Protein AF-A0A9P6WHX8-F1 (afdb_monomer_lite)

Foldseek 3Di:
DDDFDPCPPPPPWDFDDPPDPPDPQQGKIKDKAALLCVVVVVVLCVVLVFWDWADDPPHRIIITMGRDPVSVVSVVVQQDFQLVLLVVLLVLLLVLLVLLVVLLDLLSPLLSVLLVVLCVLLSVLSCCLQVNPVCVQQVHGGLVQAAACCVQAVVSLVLLVLSLCLSLLHQLFSNVSSSVSSLVSNCVRPVVVSVVSVVSSVVSNVVSVVSSCRRNDDDDRPNHDRDHYDDPVSSVSSVVSSVCRNVCSNVVCVVSVVSSVVSVVVSVVVVD

InterPro domains:
  IPR001750 NADH:quinone oxidoreductase/Mrp antiporter, transmembrane domain [PF00361] (80-200)
  IPR003918 NADH:ubiquinone oxidoreductase [PR01437] (108-127)
  IPR003918 NADH:ubiquinone oxidoreductase [PR01437] (161-187)
  IPR003918 NADH:ubiquinone oxidoreductase [PTHR43507] (80-268)
  IPR027434 Homing endonuclease [G3DSA:3.10.28.10] (1-91)
  IPR027434 Homing endonuclease [SSF55608] (3-82)

Secondary structure (DSSP, 8-state):
----STHHHHSSEEEE--S-TTS----EEEEEEEGGGHHHHHHHHHHH---EEEEPTTSSEEEEEE--HHHHHHHHHHS-BHHHHHHHHHHHHHHHHHHHHHT-SHHHHHHHHHHHHHHHHHHHHHIIIIIIIHHHHH---BGGG---GGGT-HHHHHHHHHHHHHHTT-TTSHHHHHHHHHHHHHHHH-HHHHHHHHHHHHHHHHHHHHHHHHHHSSS--TTPPP-----HHHHHHHHHHHHHHHHHHH-THHHHHHHHHHHHHHHHHHH-

Organism: NCBI:txid460514

Structure (mmCIF, N/CA/C/O backbone):
data_AF-A0A9P6WHX8-F1
#
_entry.id   AF-A0A9P6WHX8-F1
#
loop_
_atom_site.group_PDB
_atom_site.id
_atom_site.type_symbol
_atom_site.label_atom_id
_atom_site.label_alt_id
_atom_site.label_comp_id
_atom_site.label_asym_id
_atom_site.label_entity_id
_atom_site.label_seq_id
_atom_site.pdbx_PDB_ins_code
_atom_site.Cartn_x
_atom_site.Cartn_y
_atom_site.Cartn_z
_atom_site.occupancy
_atom_site.B_iso_or_equiv
_atom_site.auth_seq_id
_atom_site.auth_comp_id
_atom_site.auth_asym_id
_atom_site.auth_atom_id
_atom_site.pdbx_PDB_model_num
ATOM 1 N N . MET A 1 1 ? 29.414 3.474 -13.066 1.00 26.17 1 MET A N 1
ATOM 2 C CA . MET A 1 1 ? 29.445 4.027 -11.697 1.00 26.17 1 MET A CA 1
ATOM 3 C C . MET A 1 1 ? 28.037 4.420 -11.307 1.00 26.17 1 MET A C 1
ATOM 5 O O . MET A 1 1 ? 27.401 5.174 -12.030 1.00 26.17 1 MET A O 1
ATOM 9 N N . HIS A 1 2 ? 27.556 3.807 -10.232 1.00 30.52 2 HIS A N 1
ATOM 10 C CA . HIS A 1 2 ? 26.235 3.976 -9.648 1.00 30.52 2 HIS A CA 1
ATOM 11 C C . HIS A 1 2 ? 26.084 5.316 -8.920 1.00 30.52 2 HIS A C 1
ATOM 13 O O . HIS A 1 2 ? 26.891 5.625 -8.050 1.00 30.52 2 HIS A O 1
ATOM 19 N N . SER A 1 3 ? 24.994 6.025 -9.207 1.00 26.19 3 SER A N 1
ATOM 20 C CA . SER A 1 3 ? 24.239 6.837 -8.242 1.00 26.19 3 SER A CA 1
ATOM 21 C C . SER A 1 3 ? 22.897 7.189 -8.887 1.00 26.19 3 SER A C 1
ATOM 23 O O . SER A 1 3 ? 22.727 8.146 -9.640 1.00 26.19 3 SER A O 1
ATOM 25 N N . TYR A 1 4 ? 21.955 6.280 -8.671 1.00 33.72 4 TYR A N 1
ATOM 26 C CA . TYR A 1 4 ? 20.568 6.389 -9.085 1.00 33.72 4 TYR A CA 1
ATOM 27 C C . TYR A 1 4 ? 19.848 7.458 -8.280 1.00 33.72 4 TYR A C 1
ATOM 29 O O . TYR A 1 4 ? 19.986 7.450 -7.069 1.00 33.72 4 TYR A O 1
ATOM 37 N N . LEU A 1 5 ? 19.108 8.322 -8.983 1.00 34.53 5 LEU A N 1
ATOM 38 C CA . LEU A 1 5 ? 17.776 8.903 -8.718 1.00 34.53 5 LEU A CA 1
ATOM 39 C C . LEU A 1 5 ? 17.174 8.970 -7.290 1.00 34.53 5 LEU A C 1
ATOM 41 O O . LEU A 1 5 ? 15.970 9.163 -7.148 1.00 34.53 5 LEU A O 1
ATOM 45 N N . THR A 1 6 ? 17.966 8.900 -6.225 1.00 28.56 6 THR A N 1
ATOM 46 C CA . THR A 1 6 ? 17.567 9.210 -4.845 1.00 28.56 6 THR A CA 1
ATOM 47 C C . THR A 1 6 ? 17.327 10.710 -4.649 1.00 28.56 6 THR A C 1
ATOM 49 O O . THR A 1 6 ? 16.671 11.124 -3.703 1.00 28.56 6 THR A O 1
ATOM 52 N N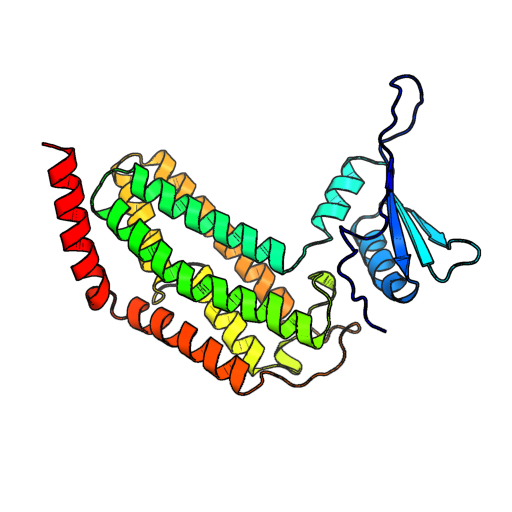 . GLY A 1 7 ? 17.776 11.531 -5.599 1.00 36.25 7 GLY A N 1
ATOM 53 C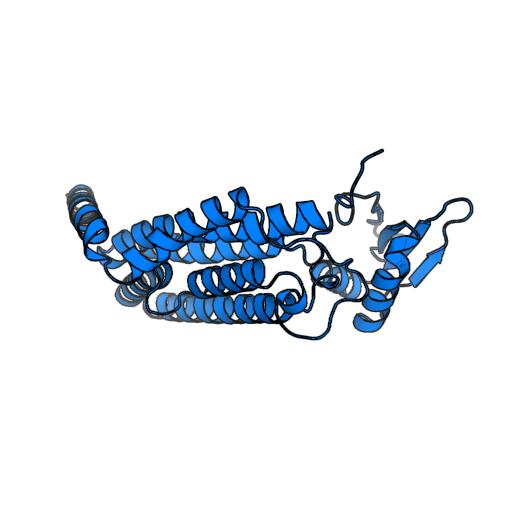 CA . GLY A 1 7 ? 17.857 12.978 -5.472 1.00 36.25 7 GLY A CA 1
ATOM 54 C C . GLY A 1 7 ? 16.709 13.814 -6.036 1.00 36.25 7 GLY A C 1
ATOM 55 O O . GLY A 1 7 ? 16.951 14.970 -6.342 1.00 36.25 7 GLY A O 1
ATOM 56 N N . LEU A 1 8 ? 15.482 13.318 -6.213 1.00 41.38 8 LEU A N 1
ATOM 57 C CA . LEU A 1 8 ? 14.381 14.250 -6.542 1.00 41.38 8 LEU A CA 1
ATOM 58 C C . LEU A 1 8 ? 13.842 14.987 -5.301 1.00 41.38 8 LEU A C 1
ATOM 60 O O . LEU A 1 8 ? 13.176 16.008 -5.439 1.00 41.38 8 LEU A O 1
ATOM 64 N N . ILE A 1 9 ? 14.225 14.518 -4.104 1.00 41.25 9 ILE A N 1
ATOM 65 C CA . ILE A 1 9 ? 14.104 15.248 -2.830 1.00 41.25 9 ILE A CA 1
ATOM 66 C C . ILE A 1 9 ? 15.467 15.353 -2.096 1.00 41.25 9 ILE A C 1
ATOM 68 O O . ILE A 1 9 ? 15.637 16.245 -1.273 1.00 41.25 9 ILE A O 1
ATOM 72 N N . GLU A 1 10 ? 16.482 14.541 -2.436 1.00 38.44 10 GLU A N 1
ATOM 73 C CA . GLU A 1 10 ? 17.863 14.684 -1.907 1.00 38.44 10 GLU A CA 1
ATOM 74 C C . GLU A 1 10 ? 18.863 15.379 -2.857 1.00 38.44 10 GLU A C 1
ATOM 76 O O . GLU A 1 10 ? 20.028 15.543 -2.508 1.00 38.44 10 GLU A O 1
ATOM 81 N N . GLY A 1 11 ? 18.477 15.741 -4.081 1.00 36.03 11 GLY A N 1
ATOM 82 C CA . GLY A 1 11 ? 19.412 16.262 -5.079 1.00 36.03 11 GLY A CA 1
ATOM 83 C C . GLY A 1 11 ? 19.409 17.771 -5.062 1.00 36.03 11 GLY A C 1
ATOM 84 O O . GLY A 1 11 ? 18.414 18.340 -5.489 1.00 36.03 11 GLY A O 1
ATOM 85 N N . ASP A 1 12 ? 20.496 18.376 -4.564 1.00 42.53 12 ASP A N 1
ATOM 86 C CA . ASP A 1 12 ? 20.928 19.775 -4.740 1.00 42.53 12 ASP A CA 1
ATOM 87 C C . ASP A 1 12 ? 19.796 20.759 -5.097 1.00 42.53 12 ASP A C 1
ATOM 89 O O . ASP A 1 12 ? 19.842 21.489 -6.095 1.00 42.53 12 ASP A O 1
ATOM 93 N N . GLY A 1 13 ? 18.730 20.711 -4.301 1.00 42.53 13 GLY A N 1
ATOM 94 C CA . GLY A 1 13 ? 17.545 21.529 -4.438 1.00 42.53 13 GLY A CA 1
ATOM 95 C C . GLY A 1 13 ? 17.692 22.642 -3.430 1.00 42.53 13 GLY A C 1
ATOM 96 O O . GLY A 1 13 ? 17.529 22.425 -2.230 1.00 42.53 13 GLY A O 1
ATOM 97 N N . ASN A 1 14 ? 18.055 23.832 -3.893 1.00 43.88 14 ASN A N 1
ATOM 98 C CA . ASN A 1 14 ? 18.199 24.962 -2.994 1.00 43.88 14 ASN A CA 1
ATOM 99 C C . ASN A 1 14 ? 16.812 25.554 -2.741 1.00 43.88 14 ASN A C 1
ATOM 101 O O . ASN A 1 14 ? 16.167 26.102 -3.639 1.00 43.88 14 ASN A O 1
ATOM 105 N N . ILE A 1 15 ? 16.349 25.451 -1.495 1.00 45.62 15 ILE A N 1
ATOM 106 C CA . ILE A 1 15 ? 15.186 26.203 -1.028 1.00 45.62 15 ILE A CA 1
ATOM 107 C C . ILE A 1 15 ? 15.693 27.587 -0.627 1.00 45.62 15 ILE A C 1
ATOM 109 O O . ILE A 1 15 ? 16.313 27.762 0.424 1.00 45.62 15 ILE A O 1
ATOM 113 N N . TYR A 1 16 ? 15.433 28.588 -1.463 1.00 45.38 16 TYR A N 1
ATOM 114 C CA . TYR A 1 16 ? 15.757 29.968 -1.133 1.00 45.38 16 TYR A CA 1
ATOM 115 C C . TYR A 1 16 ? 14.649 30.551 -0.253 1.00 45.38 16 TYR A C 1
ATOM 117 O O . TYR A 1 16 ? 13.612 31.011 -0.740 1.00 45.38 16 TYR A O 1
ATOM 125 N N . ILE A 1 17 ? 14.890 30.541 1.061 1.00 48.19 17 ILE A N 1
ATOM 126 C CA . ILE A 1 17 ? 14.086 31.269 2.047 1.00 48.19 17 ILE A CA 1
ATOM 127 C C . ILE A 1 17 ? 14.714 32.665 2.204 1.00 48.19 17 ILE A C 1
ATOM 129 O O . ILE A 1 17 ? 15.870 32.763 2.624 1.00 48.19 17 ILE A O 1
ATOM 133 N N . PRO A 1 18 ? 14.021 33.762 1.853 1.00 45.56 18 PRO A N 1
ATOM 134 C CA . PRO A 1 18 ? 14.571 35.103 2.023 1.00 45.56 18 PRO A CA 1
ATOM 135 C C . PRO A 1 18 ? 14.788 35.397 3.517 1.00 45.56 18 PRO A C 1
ATOM 137 O O . PRO A 1 18 ? 13.838 35.481 4.289 1.00 45.56 18 PRO A O 1
ATOM 140 N N . LEU A 1 19 ? 16.049 35.579 3.920 1.00 41.75 19 LEU A N 1
ATOM 141 C CA . LEU A 1 19 ? 16.455 35.831 5.313 1.00 41.75 19 LEU A CA 1
ATOM 142 C C . LEU A 1 19 ? 15.990 37.193 5.871 1.00 41.75 19 LEU A C 1
ATOM 144 O O . LEU A 1 19 ? 16.002 37.380 7.082 1.00 41.75 19 LEU A O 1
ATOM 148 N N . ASN A 1 20 ? 15.557 38.133 5.020 1.00 36.38 20 ASN A N 1
ATOM 149 C CA . ASN A 1 20 ? 15.125 39.474 5.428 1.00 36.38 20 ASN A CA 1
ATOM 150 C C . ASN A 1 20 ? 13.725 39.803 4.896 1.00 36.38 20 ASN A C 1
ATOM 152 O O . ASN A 1 20 ? 13.512 39.782 3.684 1.00 36.38 20 ASN A O 1
ATOM 156 N N . LYS A 1 21 ? 12.815 40.225 5.792 1.00 44.12 21 LYS A N 1
ATOM 157 C CA . LYS A 1 21 ? 11.462 40.731 5.463 1.00 44.12 21 LYS A CA 1
ATOM 158 C C . LYS A 1 21 ? 11.464 41.935 4.502 1.00 44.12 21 LYS A C 1
ATOM 160 O O . LYS A 1 21 ? 10.433 42.239 3.915 1.00 44.12 21 LYS A O 1
ATOM 165 N N . GLU A 1 22 ? 12.607 42.598 4.324 1.00 38.97 22 GLU A N 1
ATOM 166 C CA . GLU A 1 22 ? 12.743 43.818 3.515 1.00 38.97 22 GLU A CA 1
ATOM 167 C C . GLU A 1 22 ? 13.240 43.586 2.077 1.00 38.97 22 GLU A C 1
ATOM 169 O O . GLU A 1 22 ? 13.099 44.468 1.229 1.00 38.97 22 GLU A O 1
ATOM 174 N N . LYS A 1 23 ? 13.763 42.396 1.737 1.00 39.72 23 LYS A N 1
ATOM 175 C CA . LYS A 1 23 ? 14.021 42.037 0.332 1.00 39.72 23 LYS A CA 1
ATOM 176 C C . LYS A 1 23 ? 12.787 41.332 -0.222 1.00 39.72 23 LYS A C 1
ATOM 178 O O . LYS A 1 23 ? 12.457 40.237 0.216 1.00 39.72 23 LYS A O 1
ATOM 183 N N . LYS A 1 24 ? 12.135 41.946 -1.219 1.00 41.16 24 LYS A N 1
ATOM 184 C CA . LYS A 1 24 ? 11.051 41.361 -2.033 1.00 41.16 24 LYS A CA 1
ATOM 185 C C . LYS A 1 24 ? 11.552 40.151 -2.847 1.00 41.16 24 LYS A C 1
ATOM 187 O O . LYS A 1 24 ? 11.647 40.215 -4.066 1.00 41.16 24 LYS A O 1
ATOM 192 N N . GLY A 1 25 ? 11.922 39.061 -2.187 1.00 52.41 25 GLY A N 1
ATOM 193 C CA . GLY A 1 25 ? 12.131 37.757 -2.806 1.00 52.41 25 GLY A CA 1
ATOM 194 C C . GLY A 1 25 ? 10.937 36.886 -2.461 1.00 52.41 25 GLY A C 1
ATOM 195 O O . GLY A 1 25 ? 10.665 36.676 -1.284 1.00 52.41 25 GLY A O 1
ATOM 196 N N . CYS A 1 26 ? 10.192 36.409 -3.455 1.00 54.31 26 CYS A N 1
ATOM 197 C CA . CYS A 1 26 ? 9.208 35.366 -3.181 1.00 54.31 26 CYS A CA 1
ATOM 198 C C . CYS A 1 26 ? 9.970 34.078 -2.813 1.00 54.31 26 CYS A C 1
ATOM 200 O O . CYS A 1 26 ? 11.030 33.839 -3.402 1.00 54.31 26 CYS A O 1
ATOM 202 N N . PRO A 1 27 ? 9.485 33.265 -1.853 1.00 60.28 27 PRO A N 1
ATOM 203 C CA . PRO A 1 27 ? 10.094 31.970 -1.572 1.00 60.28 27 PRO A CA 1
ATOM 204 C C . PRO A 1 27 ? 10.160 31.183 -2.879 1.00 60.28 27 PRO A C 1
ATOM 206 O O . PRO A 1 27 ? 9.155 31.062 -3.584 1.00 60.28 27 PRO A O 1
ATOM 209 N N . SER A 1 28 ? 11.357 30.719 -3.230 1.00 61.78 28 SER A N 1
ATOM 210 C CA . SER A 1 28 ? 11.570 30.013 -4.486 1.00 61.78 28 SER A CA 1
ATOM 211 C C . SER A 1 28 ? 12.287 28.696 -4.263 1.00 61.78 28 SER A C 1
ATOM 213 O O . SER A 1 28 ? 13.207 28.599 -3.450 1.00 61.78 28 SER A O 1
ATOM 215 N N . ILE A 1 29 ? 11.820 27.679 -4.977 1.00 64.38 29 ILE A N 1
ATOM 216 C CA . ILE A 1 29 ? 12.467 26.376 -5.044 1.00 64.38 29 ILE A CA 1
ATOM 217 C C . ILE A 1 29 ? 13.128 26.302 -6.407 1.00 64.38 29 ILE A C 1
ATOM 219 O O . ILE A 1 29 ? 12.454 26.487 -7.428 1.00 64.38 29 ILE A O 1
ATOM 223 N N . SER A 1 30 ? 14.433 26.041 -6.416 1.00 67.06 30 SER A N 1
ATOM 224 C CA . SER A 1 30 ? 15.121 25.622 -7.624 1.00 67.06 30 SER A CA 1
ATOM 225 C C . SER A 1 30 ? 15.503 24.151 -7.524 1.00 67.06 30 SER A C 1
ATOM 227 O O . SER A 1 30 ? 16.112 23.709 -6.552 1.00 67.06 30 SER A O 1
ATOM 229 N N . ILE A 1 31 ? 15.076 23.373 -8.517 1.00 68.69 31 ILE A N 1
ATOM 230 C CA . ILE A 1 31 ? 15.378 21.945 -8.620 1.00 68.69 31 ILE A CA 1
ATOM 231 C C . ILE A 1 31 ? 16.348 21.785 -9.779 1.00 68.69 31 ILE A C 1
ATOM 233 O O . ILE A 1 31 ? 15.993 22.061 -10.927 1.00 68.69 31 ILE A O 1
ATOM 237 N N . SER A 1 32 ? 17.575 21.364 -9.484 1.00 66.62 32 SER A N 1
ATOM 238 C CA . SER A 1 32 ? 18.554 21.037 -10.514 1.00 66.62 32 SER A CA 1
ATOM 239 C C . SER A 1 32 ? 18.398 19.571 -10.929 1.00 66.62 32 SER A C 1
ATOM 241 O O . SER A 1 32 ? 18.305 18.678 -10.092 1.00 66.62 32 SER A O 1
ATOM 243 N N . PHE A 1 33 ? 18.312 19.304 -12.232 1.00 67.50 33 PHE A N 1
ATOM 244 C CA . PHE A 1 33 ? 18.092 17.956 -12.759 1.00 67.50 33 PHE A CA 1
ATOM 245 C C . PHE A 1 33 ? 18.909 17.708 -14.036 1.00 67.50 33 PHE A C 1
ATOM 247 O O . PHE A 1 33 ? 19.200 18.635 -14.798 1.00 67.50 33 PHE A O 1
ATOM 254 N N . PRO A 1 34 ? 19.333 16.463 -14.304 1.00 70.56 34 PRO A N 1
ATOM 255 C CA . PRO A 1 34 ? 20.129 16.144 -15.481 1.00 70.56 34 PRO A CA 1
ATOM 256 C C . PRO A 1 34 ? 19.292 16.205 -16.766 1.00 70.56 34 PRO A C 1
ATOM 258 O O . PRO A 1 34 ? 18.083 15.998 -16.771 1.00 70.56 34 PRO A O 1
ATOM 261 N N . THR A 1 35 ? 19.960 16.427 -17.899 1.00 72.25 35 THR A N 1
ATOM 262 C CA . THR A 1 35 ? 19.334 16.526 -19.239 1.00 72.25 35 THR A CA 1
ATOM 263 C C . THR A 1 35 ? 18.376 15.383 -19.606 1.00 72.25 35 THR A C 1
ATOM 265 O O . THR A 1 35 ? 17.405 15.627 -20.318 1.00 72.25 35 THR A O 1
ATOM 268 N N . LYS A 1 36 ? 18.608 14.166 -19.100 1.00 67.88 36 LYS A N 1
ATOM 269 C CA . LYS A 1 36 ? 17.734 12.995 -19.299 1.00 67.88 36 LYS A CA 1
ATOM 270 C C . LYS A 1 36 ? 16.314 13.169 -18.739 1.00 67.88 36 LYS A C 1
ATOM 272 O O . LYS A 1 36 ? 15.381 12.617 -19.310 1.00 67.88 36 LYS A O 1
ATOM 277 N N . ASP A 1 37 ? 16.150 13.969 -17.685 1.00 67.44 37 ASP A N 1
ATOM 278 C CA . ASP A 1 37 ? 14.876 14.149 -16.977 1.00 67.44 37 ASP A CA 1
ATOM 279 C C . ASP A 1 37 ? 14.092 15.369 -17.509 1.00 67.44 37 ASP A C 1
ATOM 281 O O . ASP A 1 37 ? 12.981 15.654 -17.064 1.00 67.44 37 ASP A O 1
ATOM 285 N N . LEU A 1 38 ? 14.623 16.069 -18.524 1.00 73.38 38 LEU A N 1
ATOM 286 C CA . LEU A 1 38 ? 13.956 17.189 -19.203 1.00 73.38 38 LEU A CA 1
ATOM 287 C C . LEU A 1 38 ? 12.537 16.868 -19.701 1.00 73.38 38 LEU A C 1
ATOM 289 O O . LEU A 1 38 ? 11.655 17.705 -19.501 1.00 73.38 38 LEU A O 1
ATOM 293 N N . PRO A 1 39 ? 12.258 15.694 -20.303 1.00 74.69 39 PRO A N 1
ATOM 294 C CA . PRO A 1 39 ? 10.903 15.362 -20.731 1.00 74.69 39 PRO A CA 1
ATOM 295 C C . PRO A 1 39 ? 9.891 15.345 -19.576 1.00 74.69 39 PRO A C 1
ATOM 297 O O . PRO A 1 39 ? 8.746 15.740 -19.778 1.00 74.69 39 PRO A O 1
ATOM 300 N N . LEU A 1 40 ? 10.306 14.924 -18.374 1.00 68.19 40 LEU A N 1
ATOM 301 C CA . LEU A 1 40 ? 9.451 14.915 -17.187 1.00 68.19 40 LEU A CA 1
ATOM 302 C C . LEU A 1 40 ? 9.149 16.341 -16.731 1.00 68.19 40 LEU A C 1
ATOM 304 O O . LEU A 1 40 ? 7.988 16.680 -16.533 1.00 68.19 40 LEU A O 1
ATOM 308 N N . PHE A 1 41 ? 10.170 17.188 -16.596 1.00 71.25 41 PHE A N 1
ATOM 309 C CA . PHE A 1 41 ? 9.962 18.567 -16.150 1.00 71.25 41 PHE A CA 1
ATOM 310 C C . PHE A 1 41 ? 9.135 19.386 -17.144 1.00 71.25 41 PHE A C 1
ATOM 312 O O . PHE A 1 41 ? 8.366 20.240 -16.720 1.00 71.25 41 PHE A O 1
ATOM 319 N N . LEU A 1 42 ? 9.204 19.082 -18.444 1.00 76.88 42 LEU A N 1
ATOM 320 C CA . LEU A 1 42 ? 8.306 19.667 -19.443 1.00 76.88 42 LEU A CA 1
ATOM 321 C C . LEU A 1 42 ? 6.853 19.192 -19.284 1.00 76.88 42 LEU A C 1
ATOM 323 O O . LEU A 1 42 ? 5.936 19.992 -19.462 1.00 76.88 42 LEU A O 1
ATOM 327 N N . LEU A 1 43 ? 6.621 17.921 -18.932 1.00 71.75 43 LEU A N 1
ATOM 328 C CA . LEU A 1 43 ? 5.278 17.428 -18.601 1.00 71.75 43 LEU A CA 1
ATOM 329 C C . LEU A 1 43 ? 4.739 18.089 -17.332 1.00 71.75 43 LEU A C 1
ATOM 331 O O . LEU A 1 43 ? 3.623 18.597 -17.348 1.00 71.75 43 LEU A O 1
ATOM 335 N N . ILE A 1 44 ? 5.553 18.148 -16.277 1.00 69.69 44 ILE A N 1
ATOM 336 C CA . ILE A 1 44 ? 5.218 18.814 -15.013 1.00 69.69 44 ILE A CA 1
ATOM 337 C C . ILE A 1 44 ? 4.896 20.291 -15.271 1.00 69.69 44 ILE A C 1
ATOM 339 O O . ILE A 1 44 ? 3.857 20.774 -14.836 1.00 69.69 44 ILE A O 1
ATOM 343 N N . GLN A 1 45 ? 5.726 21.004 -16.037 1.00 75.62 45 GLN A N 1
ATOM 344 C CA . GLN A 1 45 ? 5.478 22.402 -16.396 1.00 75.62 45 GLN A CA 1
ATOM 345 C C . GLN A 1 45 ? 4.161 22.565 -17.168 1.00 75.62 45 GLN A C 1
ATOM 347 O O . GLN A 1 45 ? 3.420 23.514 -16.922 1.00 75.62 45 GLN A O 1
ATOM 352 N N . LYS A 1 46 ? 3.846 21.633 -18.075 1.00 77.06 46 LYS A N 1
ATOM 353 C CA . LYS A 1 46 ? 2.608 21.650 -18.861 1.00 77.06 46 LYS A CA 1
ATOM 354 C C . LYS A 1 46 ? 1.362 21.340 -18.025 1.00 77.06 46 LYS A C 1
ATOM 356 O O . LYS A 1 46 ? 0.310 21.908 -18.295 1.00 77.06 46 LYS A O 1
ATOM 361 N N . GLU A 1 47 ? 1.456 20.451 -17.039 1.00 67.19 47 GLU A N 1
ATOM 362 C CA . GLU A 1 47 ? 0.332 20.120 -16.150 1.00 67.19 47 GLU A CA 1
ATOM 363 C C . GLU A 1 47 ? 0.105 21.186 -15.074 1.00 67.19 47 GLU A C 1
ATOM 365 O O . GLU A 1 47 ? -1.034 21.453 -14.694 1.00 67.19 47 GLU A O 1
ATOM 370 N N . ILE A 1 48 ? 1.176 21.822 -14.602 1.00 67.62 48 ILE A N 1
ATOM 371 C CA . ILE A 1 48 ? 1.127 22.788 -13.504 1.00 67.62 48 ILE A CA 1
ATOM 372 C C . ILE A 1 48 ? 0.943 24.226 -14.019 1.00 67.62 48 ILE A C 1
ATOM 374 O O . ILE A 1 48 ? 0.416 25.060 -13.289 1.00 67.62 48 ILE A O 1
ATOM 378 N N . ASN A 1 49 ? 1.340 24.544 -15.260 1.00 71.75 49 ASN A N 1
ATOM 379 C CA . ASN A 1 49 ? 1.364 25.904 -15.832 1.00 71.75 49 ASN A CA 1
ATOM 380 C C . ASN A 1 49 ? 2.165 26.937 -15.001 1.00 71.75 49 ASN A C 1
ATOM 382 O O . ASN A 1 49 ? 2.029 28.146 -15.198 1.00 71.75 49 ASN A O 1
ATOM 386 N N . TYR A 1 50 ? 3.029 26.482 -14.090 1.00 69.56 50 TYR A N 1
ATOM 387 C CA . TYR A 1 50 ? 3.937 27.316 -13.299 1.00 69.56 50 TYR A CA 1
ATOM 388 C C . TYR A 1 50 ? 5.366 26.802 -13.422 1.00 69.56 50 TYR A C 1
ATOM 390 O O . TYR A 1 50 ? 5.567 25.608 -13.576 1.00 69.56 50 TYR A O 1
ATOM 398 N N . GLY A 1 51 ? 6.345 27.696 -13.272 1.00 70.25 51 GLY A N 1
ATOM 399 C CA . GLY A 1 51 ? 7.771 27.360 -13.252 1.00 70.25 51 GLY A CA 1
ATOM 400 C C . GLY A 1 51 ? 8.454 27.551 -14.605 1.00 70.25 51 GLY A C 1
ATOM 401 O O . GLY A 1 51 ? 7.847 27.366 -15.659 1.00 70.25 51 GLY A O 1
ATOM 402 N N . ASN A 1 52 ? 9.727 27.946 -14.569 1.00 78.38 52 ASN A N 1
ATOM 403 C CA . ASN A 1 52 ? 10.565 28.127 -15.755 1.00 78.38 52 ASN A CA 1
ATOM 404 C C . ASN A 1 52 ? 11.748 27.155 -15.710 1.00 78.38 52 ASN A C 1
ATOM 406 O O . ASN A 1 52 ? 12.361 26.979 -14.657 1.00 78.38 52 ASN A O 1
ATOM 410 N N . ILE A 1 53 ? 12.078 26.554 -16.856 1.00 79.62 53 ILE A N 1
ATOM 411 C CA . ILE A 1 53 ? 13.225 25.652 -17.009 1.00 79.62 53 ILE A CA 1
ATOM 412 C C . ILE A 1 53 ? 14.376 26.413 -17.672 1.00 79.62 53 ILE A C 1
ATOM 414 O O . ILE A 1 53 ? 14.228 26.938 -18.776 1.00 79.62 53 ILE A O 1
ATOM 418 N N . TYR A 1 54 ? 15.539 26.427 -17.031 1.00 81.75 54 TYR A N 1
ATOM 419 C CA . TYR A 1 54 ? 16.761 27.054 -17.528 1.00 81.75 54 TYR A CA 1
ATOM 420 C C . TYR A 1 54 ? 17.852 26.007 -17.741 1.00 81.75 54 TYR A C 1
ATOM 422 O O . TYR A 1 54 ? 17.988 25.073 -16.959 1.00 81.75 54 TYR A O 1
ATOM 430 N N . LYS A 1 55 ? 18.663 26.143 -18.794 1.00 80.00 55 LYS A N 1
ATOM 431 C CA . LYS A 1 55 ? 19.842 25.285 -18.988 1.00 80.00 55 LYS A CA 1
ATOM 432 C C . LYS A 1 55 ? 21.027 25.859 -18.215 1.00 80.00 55 LYS A C 1
ATOM 434 O O . LYS A 1 55 ? 21.390 27.016 -18.432 1.00 80.00 55 LYS A O 1
ATOM 439 N N . ILE A 1 56 ? 21.665 25.052 -17.371 1.00 77.75 56 ILE A N 1
ATOM 440 C CA . ILE A 1 56 ? 22.849 25.482 -16.621 1.00 77.75 56 ILE A CA 1
ATOM 441 C C . ILE A 1 56 ? 24.040 25.535 -17.588 1.00 77.75 56 ILE A C 1
ATOM 443 O O . ILE A 1 56 ? 24.379 24.549 -18.246 1.00 77.75 56 ILE A O 1
ATOM 447 N N . LYS A 1 57 ? 24.687 26.700 -17.707 1.00 74.25 57 LYS A N 1
ATOM 448 C CA . LYS A 1 57 ? 25.851 26.870 -18.591 1.00 74.25 57 LYS A CA 1
ATOM 449 C C . LYS A 1 57 ? 27.016 25.994 -18.109 1.00 74.25 57 LYS A C 1
ATOM 451 O O . LYS A 1 57 ? 27.399 26.057 -16.947 1.00 74.25 57 LYS A O 1
ATOM 456 N N . GLY A 1 58 ? 27.583 25.188 -19.011 1.00 70.38 58 GLY A N 1
ATOM 457 C CA . GLY A 1 58 ? 28.769 24.361 -18.741 1.00 70.38 58 GLY A CA 1
ATOM 458 C C . GLY A 1 58 ? 28.514 23.024 -18.030 1.00 70.38 58 GLY A C 1
ATOM 459 O O . GLY A 1 58 ? 29.469 22.301 -17.767 1.00 70.38 58 GLY A O 1
ATOM 460 N N . LYS A 1 59 ? 27.255 22.662 -17.744 1.00 71.50 59 LYS A N 1
ATOM 461 C CA . LYS A 1 59 ? 26.874 21.361 -17.168 1.00 71.50 59 LYS A CA 1
ATOM 462 C C . LYS A 1 59 ? 25.760 20.712 -17.998 1.00 71.50 59 LYS A C 1
ATOM 464 O O . LYS A 1 59 ? 24.920 21.406 -18.563 1.00 71.50 59 LYS A O 1
ATOM 469 N N . ASN A 1 60 ? 25.705 19.378 -18.038 1.00 73.06 60 ASN A N 1
ATOM 470 C CA . ASN A 1 60 ? 24.612 18.626 -18.682 1.00 73.06 60 ASN A CA 1
ATOM 471 C C . ASN A 1 60 ? 23.353 18.560 -17.792 1.00 73.06 60 ASN A C 1
ATOM 473 O O . ASN A 1 60 ? 22.780 17.487 -17.580 1.00 73.06 60 ASN A O 1
ATOM 477 N N . ALA A 1 61 ? 22.930 19.711 -17.268 1.00 71.38 61 ALA A N 1
ATOM 478 C CA . ALA A 1 61 ? 21.836 19.848 -16.316 1.00 71.38 61 ALA A CA 1
ATOM 479 C C . ALA A 1 61 ? 20.959 21.072 -16.627 1.00 71.38 61 ALA A C 1
ATOM 481 O O . ALA A 1 61 ? 21.403 22.052 -17.233 1.00 71.38 61 ALA A O 1
ATOM 482 N N . TYR A 1 62 ? 19.707 20.993 -16.200 1.00 75.31 62 TYR A N 1
ATOM 483 C CA . TYR A 1 62 ? 18.715 22.054 -16.231 1.00 75.31 62 TYR A CA 1
ATOM 484 C C . TYR A 1 62 ? 18.308 22.412 -14.800 1.00 75.31 62 TYR A C 1
ATOM 486 O O . TYR A 1 62 ? 18.490 21.627 -13.873 1.00 75.31 62 TYR A O 1
ATOM 494 N N . GLU A 1 63 ? 17.767 23.606 -14.627 1.00 74.88 63 GLU A N 1
ATOM 495 C CA . GLU A 1 63 ? 17.248 24.117 -13.368 1.00 74.88 63 GLU A CA 1
ATOM 496 C C . GLU A 1 63 ? 15.785 24.508 -13.563 1.00 74.88 63 GLU A C 1
ATOM 498 O O . GLU A 1 63 ? 15.456 25.271 -14.473 1.00 74.88 63 GLU A O 1
ATOM 503 N N . TYR A 1 64 ? 14.901 23.972 -12.728 1.00 73.62 64 TYR A N 1
ATOM 504 C CA . TYR A 1 64 ? 13.492 24.338 -12.689 1.00 73.62 64 TYR A CA 1
ATOM 505 C C . TYR A 1 64 ? 13.252 25.286 -11.522 1.00 73.62 64 TYR A C 1
ATOM 507 O O . TYR A 1 64 ? 13.401 24.881 -10.372 1.00 73.62 64 TYR A O 1
ATOM 515 N N . VAL A 1 65 ? 12.896 26.539 -11.809 1.00 72.94 65 VAL A N 1
ATOM 516 C CA . VAL A 1 65 ? 12.698 27.583 -10.793 1.00 72.94 65 VAL A CA 1
ATOM 517 C C . VAL A 1 65 ? 11.216 27.892 -10.640 1.00 72.94 65 VAL A C 1
ATOM 519 O O . VAL A 1 65 ? 10.536 28.243 -11.610 1.00 72.94 65 VAL A O 1
ATOM 522 N N . ILE A 1 66 ? 10.726 27.818 -9.404 1.00 71.25 66 ILE A N 1
ATOM 523 C CA . ILE A 1 66 ? 9.341 28.116 -9.033 1.00 71.25 66 ILE A CA 1
ATOM 524 C C . ILE A 1 66 ? 9.364 29.190 -7.950 1.00 71.25 66 ILE A C 1
ATOM 526 O O . ILE A 1 66 ? 9.956 28.978 -6.901 1.00 71.25 66 ILE A O 1
ATOM 530 N N . GLY A 1 67 ? 8.713 30.331 -8.185 1.00 62.38 67 GLY A N 1
ATOM 531 C CA . GLY A 1 67 ? 8.716 31.470 -7.253 1.00 62.38 67 GLY A CA 1
ATOM 532 C C . GLY A 1 67 ? 7.393 31.743 -6.532 1.00 62.38 67 GLY A C 1
ATOM 533 O O . GLY A 1 67 ? 7.275 32.777 -5.887 1.00 62.38 67 GLY A O 1
ATOM 534 N N . LYS A 1 68 ? 6.368 30.892 -6.674 1.00 68.56 68 LYS A N 1
ATOM 535 C CA . LYS A 1 68 ? 5.050 31.080 -6.034 1.00 68.56 68 LYS A CA 1
ATOM 536 C C . LYS A 1 68 ? 4.740 29.926 -5.086 1.00 68.56 68 LYS A C 1
ATOM 538 O O . LYS A 1 68 ? 4.929 28.774 -5.468 1.00 68.56 68 LYS A O 1
ATOM 543 N N . LEU A 1 69 ? 4.202 30.241 -3.903 1.00 65.38 69 LEU A N 1
ATOM 544 C CA . LEU A 1 69 ? 3.803 29.254 -2.887 1.00 65.38 69 LEU A CA 1
ATOM 545 C C . LEU A 1 69 ? 2.819 28.214 -3.439 1.00 65.38 69 LEU A C 1
ATOM 547 O O . LEU A 1 69 ? 3.036 27.021 -3.249 1.00 65.38 69 LEU A O 1
ATOM 551 N N . ASP A 1 70 ? 1.814 28.647 -4.203 1.00 66.19 70 ASP A N 1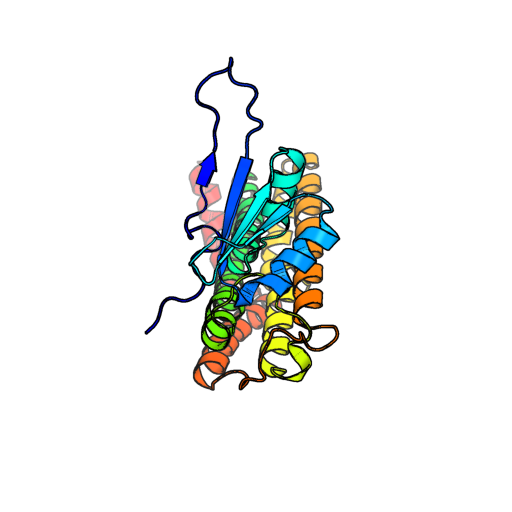
ATOM 552 C CA . ASP A 1 70 ? 0.838 27.734 -4.812 1.00 66.19 70 ASP A CA 1
ATOM 553 C C . ASP A 1 70 ? 1.513 26.733 -5.756 1.00 66.19 70 ASP A C 1
ATOM 555 O O . ASP A 1 70 ? 1.230 25.541 -5.707 1.00 66.19 70 ASP A O 1
ATOM 559 N N . GLY A 1 71 ? 2.469 27.204 -6.568 1.00 62.09 71 GLY A N 1
ATOM 560 C CA . GLY A 1 71 ? 3.237 26.366 -7.491 1.00 62.09 71 GLY A CA 1
ATOM 561 C C . GLY A 1 71 ? 4.192 25.405 -6.780 1.00 62.09 71 GLY A C 1
ATOM 562 O O . GLY A 1 71 ? 4.409 24.297 -7.259 1.00 62.09 71 GLY A O 1
ATOM 563 N N . ILE A 1 72 ? 4.728 25.799 -5.623 1.00 61.09 72 ILE A N 1
ATOM 564 C CA . ILE A 1 72 ? 5.579 24.953 -4.777 1.00 61.09 72 ILE A CA 1
ATOM 565 C C . ILE A 1 72 ? 4.776 23.772 -4.221 1.00 61.09 72 ILE A C 1
ATOM 567 O O . ILE A 1 72 ? 5.195 22.625 -4.370 1.00 61.09 72 ILE A O 1
ATOM 571 N N . VAL A 1 73 ? 3.601 24.036 -3.638 1.00 62.62 73 VAL A N 1
ATOM 572 C CA . VAL A 1 73 ? 2.711 22.986 -3.113 1.00 62.62 73 VAL A CA 1
ATOM 573 C C . VAL A 1 73 ? 2.259 22.054 -4.236 1.00 62.62 73 VAL A C 1
ATOM 575 O O . VAL A 1 73 ? 2.236 20.835 -4.056 1.00 62.62 73 VAL A O 1
ATOM 578 N N . LEU A 1 74 ? 1.964 22.610 -5.415 1.00 60.50 74 LEU A N 1
ATOM 579 C CA . LEU A 1 74 ? 1.591 21.846 -6.602 1.00 60.50 74 LEU A CA 1
ATOM 580 C C . LEU A 1 74 ? 2.720 20.910 -7.045 1.00 60.50 74 LEU A C 1
ATOM 582 O O . LEU A 1 74 ? 2.494 19.716 -7.178 1.00 60.50 74 LEU A O 1
ATOM 586 N N . VAL A 1 75 ? 3.948 21.405 -7.204 1.00 61.94 75 VAL A N 1
ATOM 587 C CA . VAL A 1 75 ? 5.084 20.580 -7.653 1.00 61.94 75 VAL A CA 1
ATOM 588 C C . VAL A 1 75 ? 5.414 19.477 -6.651 1.00 61.94 75 VAL A C 1
ATOM 590 O O . VAL A 1 75 ? 5.606 18.334 -7.059 1.00 61.94 75 VAL A O 1
ATOM 593 N N . ILE A 1 76 ? 5.391 19.777 -5.350 1.00 58.03 76 ILE A N 1
ATOM 594 C CA . ILE A 1 76 ? 5.566 18.766 -4.297 1.00 58.03 76 ILE A CA 1
ATOM 595 C C . ILE A 1 76 ? 4.466 17.698 -4.389 1.00 58.03 76 ILE A C 1
ATOM 597 O O . ILE A 1 76 ? 4.757 16.510 -4.302 1.00 58.03 76 ILE A O 1
ATOM 601 N N . SER A 1 77 ? 3.220 18.104 -4.649 1.00 52.34 77 SER A N 1
ATOM 602 C CA . SER A 1 77 ? 2.091 17.179 -4.830 1.00 52.34 77 SER A CA 1
ATOM 603 C C . SER A 1 77 ? 2.173 16.356 -6.123 1.00 52.34 77 SER A C 1
ATOM 605 O O . SER A 1 77 ? 1.519 15.319 -6.228 1.00 52.34 77 SER A O 1
ATOM 607 N N . TYR A 1 78 ? 2.942 16.803 -7.122 1.00 56.25 78 TYR A N 1
ATOM 608 C CA . TYR A 1 78 ? 3.162 16.085 -8.383 1.00 56.25 78 TYR A CA 1
ATOM 609 C C . TYR A 1 78 ? 4.338 15.104 -8.314 1.00 56.25 78 TYR A C 1
ATOM 611 O O . TYR A 1 78 ? 4.308 14.072 -8.991 1.00 56.25 78 TYR A O 1
ATOM 619 N N . ILE A 1 79 ? 5.342 15.366 -7.472 1.00 59.00 79 ILE A N 1
ATOM 620 C CA . ILE A 1 79 ? 6.454 14.442 -7.208 1.00 59.00 79 ILE A CA 1
ATOM 621 C C . ILE A 1 79 ? 5.984 13.401 -6.181 1.00 59.00 79 ILE A C 1
ATOM 623 O O . ILE A 1 79 ? 6.430 13.337 -5.039 1.00 59.00 79 ILE A O 1
ATOM 627 N N . ASN A 1 80 ? 5.025 12.577 -6.599 1.00 68.81 80 ASN A N 1
ATOM 628 C CA . ASN A 1 80 ? 4.540 11.472 -5.788 1.00 68.81 80 ASN A CA 1
ATOM 629 C C . ASN A 1 80 ? 5.499 10.287 -5.900 1.00 68.81 80 ASN A C 1
ATOM 631 O O . ASN A 1 80 ? 5.552 9.602 -6.928 1.00 68.81 80 ASN A O 1
ATOM 635 N N . ASP A 1 81 ? 6.231 10.038 -4.819 1.00 79.38 81 ASP A N 1
ATOM 636 C CA . ASP A 1 81 ? 7.054 8.847 -4.667 1.00 79.38 81 ASP A CA 1
ATOM 637 C C . ASP A 1 81 ? 6.199 7.635 -4.285 1.00 79.38 81 ASP A C 1
ATOM 639 O O . ASP A 1 81 ? 5.436 7.662 -3.316 1.00 79.38 81 ASP A O 1
ATOM 643 N N . LEU A 1 82 ? 6.385 6.523 -4.999 1.00 81.69 82 LEU A N 1
ATOM 644 C CA . LEU A 1 82 ? 5.639 5.282 -4.770 1.00 81.69 82 LEU A CA 1
ATOM 645 C C . LEU A 1 82 ? 5.755 4.780 -3.323 1.00 81.69 82 LEU A C 1
ATOM 647 O O . LEU A 1 82 ? 4.755 4.398 -2.722 1.00 81.69 82 LEU A O 1
ATOM 651 N N . LYS A 1 83 ? 6.959 4.819 -2.734 1.00 83.56 83 LYS A N 1
ATOM 652 C CA . LYS A 1 83 ? 7.178 4.399 -1.336 1.00 83.56 83 LYS A CA 1
ATOM 653 C C . LYS A 1 83 ? 6.432 5.286 -0.341 1.00 83.56 83 LYS A C 1
ATOM 655 O O . LYS A 1 83 ? 5.919 4.780 0.651 1.00 83.56 83 LYS A O 1
ATOM 660 N N . VAL A 1 84 ? 6.381 6.589 -0.611 1.00 84.56 84 VAL A N 1
ATOM 661 C CA . VAL A 1 84 ? 5.739 7.576 0.263 1.00 84.56 84 VAL A CA 1
ATOM 662 C C . VAL A 1 84 ? 4.224 7.387 0.246 1.00 84.56 84 VAL A C 1
ATOM 664 O O . VAL A 1 84 ? 3.611 7.341 1.309 1.00 84.56 84 VAL A O 1
ATOM 667 N N . ILE A 1 85 ? 3.625 7.173 -0.931 1.00 84.31 85 ILE A N 1
ATOM 668 C CA . ILE A 1 85 ? 2.185 6.892 -1.051 1.00 84.31 85 ILE A CA 1
ATOM 669 C C . ILE A 1 85 ? 1.797 5.649 -0.233 1.00 84.31 85 ILE A C 1
ATOM 671 O O . ILE A 1 85 ? 0.817 5.675 0.509 1.00 84.31 85 ILE A O 1
ATOM 675 N N . ILE A 1 86 ? 2.591 4.577 -0.315 1.00 88.06 86 ILE A N 1
ATOM 676 C CA . ILE A 1 86 ? 2.343 3.337 0.440 1.00 88.06 86 ILE A CA 1
ATOM 677 C C . ILE A 1 86 ? 2.542 3.558 1.945 1.00 88.06 86 ILE A C 1
ATOM 679 O O . ILE A 1 86 ? 1.758 3.058 2.746 1.00 88.06 86 ILE A O 1
ATOM 683 N N . ALA A 1 87 ? 3.538 4.350 2.349 1.00 87.31 87 ALA A N 1
ATOM 684 C CA . ALA A 1 87 ? 3.748 4.687 3.755 1.00 87.31 87 ALA A CA 1
ATOM 685 C C . ALA A 1 87 ? 2.564 5.472 4.346 1.00 87.31 87 ALA A C 1
ATOM 687 O O . ALA A 1 87 ? 2.109 5.161 5.447 1.00 87.31 87 ALA A O 1
ATOM 688 N N . TYR A 1 88 ? 2.012 6.440 3.608 1.00 87.31 88 TYR A N 1
ATOM 689 C CA . TYR A 1 88 ? 0.806 7.155 4.034 1.00 87.31 88 TYR A CA 1
ATOM 690 C C . TYR A 1 88 ? -0.416 6.239 4.113 1.00 87.31 88 TYR A C 1
ATOM 692 O O . TYR A 1 88 ? -1.220 6.372 5.037 1.00 87.31 88 TYR A O 1
ATOM 700 N N . SER A 1 89 ? -0.520 5.264 3.208 1.00 87.88 89 SER A N 1
ATOM 701 C CA . SER A 1 89 ? -1.537 4.219 3.301 1.00 87.88 89 SER A CA 1
ATOM 702 C C . SER A 1 89 ? -1.436 3.443 4.618 1.00 87.88 89 SER A C 1
ATOM 704 O O . SER A 1 89 ? -2.424 3.331 5.345 1.00 87.88 89 SER A O 1
ATOM 706 N N . SER A 1 90 ? -0.232 3.013 5.006 1.00 90.44 90 SER A N 1
ATOM 707 C CA . SER A 1 90 ? 0.012 2.354 6.296 1.00 90.44 90 SER A CA 1
ATOM 708 C C . SER A 1 90 ? -0.396 3.198 7.503 1.00 90.44 90 SER A C 1
ATOM 710 O O . SER A 1 90 ? -1.031 2.683 8.424 1.00 90.44 90 SER A O 1
ATOM 712 N N . ILE A 1 91 ? -0.101 4.500 7.487 1.00 90.75 91 ILE A N 1
ATOM 713 C CA . ILE A 1 91 ? -0.511 5.418 8.561 1.00 90.75 91 ILE A CA 1
ATOM 714 C C . ILE A 1 91 ? -2.042 5.471 8.680 1.00 90.75 91 ILE A C 1
ATOM 716 O O . ILE A 1 91 ? -2.564 5.494 9.794 1.00 90.75 91 ILE A O 1
ATOM 720 N N . SER A 1 92 ? -2.769 5.439 7.559 1.00 90.50 92 SER A N 1
ATOM 721 C CA . SER A 1 92 ? -4.237 5.467 7.577 1.00 90.50 92 SER A CA 1
ATOM 722 C C . SER A 1 92 ? -4.847 4.228 8.247 1.00 90.50 92 SER A C 1
ATOM 724 O O . SER A 1 92 ? -5.701 4.375 9.123 1.00 90.50 92 SER A O 1
ATOM 726 N N . HIS A 1 93 ? -4.350 3.026 7.930 1.00 91.81 93 HIS A N 1
ATOM 727 C CA . HIS A 1 93 ? -4.810 1.776 8.546 1.00 91.81 93 HIS A CA 1
ATOM 728 C C . HIS A 1 93 ? -4.493 1.726 10.044 1.00 91.81 93 HIS A C 1
ATOM 730 O O . HIS A 1 93 ? -5.346 1.368 10.856 1.00 91.81 93 HIS A O 1
ATOM 736 N N . LEU A 1 94 ? -3.292 2.158 10.438 1.00 92.88 94 LEU A N 1
ATOM 737 C CA . LEU A 1 94 ? -2.918 2.234 11.851 1.00 92.88 94 LEU A CA 1
ATOM 738 C C . LEU A 1 94 ? -3.746 3.272 12.616 1.00 92.88 94 LEU A C 1
ATOM 740 O O . LEU A 1 94 ? -4.055 3.054 13.785 1.00 92.88 94 LEU A O 1
ATOM 744 N N . GLY A 1 95 ? -4.170 4.360 11.969 1.00 93.44 95 GLY A N 1
ATOM 745 C CA . GLY A 1 95 ? -5.124 5.305 12.548 1.00 93.44 95 GLY A CA 1
ATOM 746 C C . GLY A 1 95 ? -6.446 4.636 12.943 1.00 93.44 95 GLY A C 1
ATOM 747 O O . GLY A 1 95 ? -6.967 4.897 14.027 1.00 93.44 95 GLY A O 1
ATOM 748 N N . VAL A 1 96 ? -6.947 3.714 12.113 1.00 94.06 96 VAL A N 1
ATOM 749 C CA . VAL A 1 96 ? -8.143 2.908 12.417 1.00 94.06 96 VAL A CA 1
ATOM 750 C C . VAL A 1 96 ? -7.877 1.933 13.569 1.00 94.06 96 VAL A C 1
ATOM 752 O O . VAL A 1 96 ? -8.717 1.828 14.463 1.00 94.06 96 VAL A O 1
ATOM 755 N N . CYS A 1 97 ? -6.706 1.279 13.613 1.00 94.81 97 CYS A N 1
ATOM 756 C CA . CYS A 1 97 ? -6.307 0.437 14.753 1.00 94.81 97 CYS A CA 1
ATOM 757 C C . CYS A 1 97 ? -6.293 1.220 16.068 1.00 94.81 97 CYS A C 1
ATOM 759 O O . CYS A 1 97 ? -6.845 0.784 17.071 1.00 94.81 97 CYS A O 1
ATOM 761 N N . ILE A 1 98 ? -5.657 2.391 16.083 1.00 94.62 98 ILE A N 1
ATOM 762 C CA . ILE A 1 98 ? -5.539 3.211 17.292 1.00 94.62 98 ILE A CA 1
ATOM 763 C C . ILE A 1 98 ? -6.932 3.572 17.812 1.00 94.62 98 ILE A C 1
ATOM 765 O O . ILE A 1 98 ? -7.216 3.443 19.003 1.00 94.62 98 ILE A O 1
ATOM 769 N N . LEU A 1 99 ? -7.828 3.959 16.909 1.00 93.50 99 LEU A N 1
ATOM 770 C CA . LEU A 1 99 ? -9.196 4.311 17.255 1.00 93.50 99 LEU A CA 1
ATOM 771 C C . LEU A 1 99 ? -10.003 3.110 17.776 1.00 93.50 99 LEU A C 1
ATOM 773 O O . LEU A 1 99 ? -10.771 3.265 18.724 1.00 93.50 99 LEU A O 1
ATOM 777 N N . GLY A 1 100 ? -9.790 1.915 17.217 1.00 92.81 100 GLY A N 1
ATOM 778 C CA . GLY A 1 100 ? -10.389 0.673 17.708 1.00 92.81 100 GLY A CA 1
ATOM 779 C C . GLY A 1 100 ? -9.945 0.315 19.130 1.00 92.81 100 GLY A C 1
ATOM 780 O O . GLY A 1 100 ? -10.785 -0.031 19.959 1.00 92.81 100 GLY A O 1
ATOM 781 N N . ILE A 1 101 ? -8.658 0.473 19.457 1.00 92.38 101 ILE A N 1
ATOM 782 C CA . ILE A 1 101 ? -8.141 0.265 20.823 1.00 92.38 101 ILE A CA 1
ATOM 783 C C . ILE A 1 101 ? -8.770 1.276 21.790 1.00 92.38 101 ILE A C 1
ATOM 785 O O . ILE A 1 101 ? -9.260 0.899 22.855 1.00 92.38 101 ILE A O 1
ATOM 789 N N . PHE A 1 102 ? -8.819 2.557 21.410 1.00 91.81 102 PHE A N 1
ATOM 790 C CA . PHE A 1 102 ? -9.384 3.615 22.253 1.00 91.81 102 PHE A CA 1
ATOM 791 C C . PHE A 1 102 ? -10.908 3.547 22.418 1.00 91.81 102 PHE A C 1
ATOM 793 O O . PHE A 1 102 ? -11.442 4.164 23.341 1.00 91.81 102 PHE A O 1
ATOM 800 N N . ALA A 1 103 ? -11.619 2.767 21.598 1.00 89.88 103 ALA A N 1
ATOM 801 C CA . ALA A 1 103 ? -13.032 2.475 21.834 1.00 89.88 103 ALA A CA 1
ATOM 802 C C . ALA A 1 103 ? -13.261 1.682 23.139 1.00 89.88 103 ALA A C 1
ATOM 804 O O . ALA A 1 103 ? -14.380 1.686 23.660 1.00 89.88 103 ALA A O 1
ATOM 805 N N . ASN A 1 104 ? -12.207 1.042 23.675 1.00 89.38 104 ASN A N 1
ATOM 806 C CA . ASN A 1 104 ? -12.191 0.253 24.910 1.00 89.38 104 ASN A CA 1
ATOM 807 C C . ASN A 1 104 ? -13.363 -0.736 25.004 1.00 89.38 104 ASN A C 1
ATOM 809 O O . ASN A 1 104 ? -14.077 -0.820 26.004 1.00 89.38 104 ASN A O 1
ATOM 813 N N . ASN A 1 105 ? -13.597 -1.451 23.911 1.00 90.88 105 ASN A N 1
ATOM 814 C CA . ASN A 1 105 ? -14.567 -2.524 23.832 1.00 90.88 105 ASN A CA 1
ATOM 815 C C . ASN A 1 105 ? -13.939 -3.743 23.162 1.00 90.88 105 ASN A C 1
ATOM 817 O O . ASN A 1 105 ? -12.944 -3.653 22.442 1.00 90.88 105 ASN A O 1
ATOM 821 N N . LEU A 1 106 ? -14.543 -4.901 23.408 1.00 91.38 106 LEU A N 1
ATOM 822 C CA . LEU A 1 106 ? -14.000 -6.171 22.947 1.00 91.38 106 LEU A CA 1
ATOM 823 C C . LEU A 1 106 ? -13.883 -6.228 21.414 1.00 91.38 106 LEU A C 1
ATOM 825 O O . LEU A 1 106 ? -12.863 -6.672 20.895 1.00 91.38 106 LEU A O 1
ATOM 829 N N . LEU A 1 107 ? -14.874 -5.699 20.691 1.00 92.50 107 LEU A N 1
ATOM 830 C CA . LEU A 1 107 ? -14.854 -5.634 19.225 1.00 92.50 107 LEU A CA 1
ATOM 831 C C . LEU A 1 107 ? -13.722 -4.748 18.688 1.00 92.50 107 LEU A C 1
ATOM 833 O O . LEU A 1 107 ? -13.006 -5.168 17.783 1.00 92.50 107 LEU A O 1
ATOM 837 N N . GLY A 1 108 ? -13.529 -3.555 19.257 1.00 93.50 108 GLY A N 1
ATOM 838 C CA . GLY A 1 108 ? -12.499 -2.617 18.822 1.00 93.50 108 GLY A CA 1
ATOM 839 C C . GLY A 1 108 ? -11.087 -3.131 19.091 1.00 93.50 108 GLY A C 1
ATOM 840 O O . GLY A 1 108 ? -10.231 -3.045 18.210 1.00 93.50 108 GLY A O 1
ATOM 841 N N . ILE A 1 109 ? -10.847 -3.744 20.254 1.00 93.12 109 ILE A N 1
ATOM 842 C CA . ILE A 1 109 ? -9.538 -4.323 20.602 1.00 93.12 109 ILE A CA 1
ATOM 843 C C . ILE A 1 109 ? -9.212 -5.518 19.697 1.00 93.12 109 ILE A C 1
ATOM 845 O O . ILE A 1 109 ? -8.134 -5.551 19.100 1.00 93.12 109 ILE A O 1
ATOM 849 N N . ILE A 1 110 ? -10.147 -6.462 19.525 1.00 93.56 110 ILE A N 1
ATOM 850 C CA . ILE A 1 110 ? -9.951 -7.613 18.628 1.00 93.56 110 ILE A CA 1
ATOM 851 C C . ILE A 1 110 ? -9.738 -7.136 17.192 1.00 93.56 110 ILE A C 1
ATOM 853 O O . ILE A 1 110 ? -8.796 -7.582 16.538 1.00 93.56 110 ILE A O 1
ATOM 857 N N . GLY A 1 111 ? -10.567 -6.203 16.715 1.00 93.62 111 GLY A N 1
ATOM 858 C CA . GLY A 1 111 ? -10.436 -5.618 15.383 1.00 93.62 111 GLY A CA 1
ATOM 859 C C . GLY A 1 111 ? -9.068 -4.991 15.153 1.00 93.62 111 GLY A C 1
ATOM 860 O O . GLY A 1 111 ? -8.459 -5.213 14.111 1.00 93.62 111 GLY A O 1
ATOM 861 N N . SER A 1 112 ? -8.536 -4.292 16.155 1.00 94.62 112 SER A N 1
ATOM 862 C CA . SER A 1 112 ? -7.240 -3.617 16.054 1.00 94.62 112 SER A CA 1
ATOM 863 C C . SER A 1 112 ? -6.081 -4.603 15.979 1.00 94.62 112 SER A C 1
ATOM 865 O O . SER A 1 112 ? -5.163 -4.420 15.184 1.00 94.62 112 SER A O 1
ATOM 867 N N . LEU A 1 113 ? -6.132 -5.683 16.764 1.00 93.75 113 LEU A N 1
ATOM 868 C CA . LEU A 1 113 ? -5.135 -6.754 16.706 1.00 93.75 113 LEU A CA 1
ATOM 869 C C . LEU A 1 113 ? -5.188 -7.494 15.365 1.00 93.75 113 LEU A C 1
ATOM 871 O O . LEU A 1 113 ? -4.149 -7.738 14.749 1.00 93.75 113 LEU A O 1
ATOM 875 N N . VAL A 1 114 ? -6.397 -7.802 14.889 1.00 93.94 114 VAL A N 1
ATOM 876 C CA . VAL A 1 114 ? -6.634 -8.402 13.571 1.00 93.94 114 VAL A CA 1
ATOM 877 C C . VAL A 1 114 ? -6.084 -7.502 12.464 1.00 93.94 114 VAL A C 1
ATOM 879 O O . VAL A 1 114 ? -5.341 -7.983 11.611 1.00 93.94 114 VAL A O 1
ATOM 882 N N . LEU A 1 115 ? -6.383 -6.201 12.503 1.00 94.88 115 LEU A N 1
ATOM 883 C CA . LEU A 1 115 ? -5.946 -5.234 11.499 1.00 94.88 115 LEU A CA 1
ATOM 884 C C . LEU A 1 115 ? -4.424 -5.044 11.504 1.00 94.88 115 LEU A C 1
ATOM 886 O O . LEU A 1 115 ? -3.819 -5.026 10.437 1.00 94.88 115 LEU A O 1
ATOM 890 N N . CYS A 1 116 ? -3.778 -4.987 12.672 1.00 94.50 116 CYS A N 1
ATOM 891 C CA . CYS A 1 116 ? -2.314 -4.941 12.766 1.00 94.50 116 CYS A CA 1
ATOM 892 C C . CYS A 1 116 ? -1.652 -6.168 12.119 1.00 94.50 116 CYS A C 1
ATOM 894 O O . CYS A 1 116 ? -0.675 -6.022 11.383 1.00 94.50 116 CYS A O 1
ATOM 896 N N . LEU A 1 117 ? -2.189 -7.371 12.354 1.00 93.81 117 LEU A N 1
ATOM 897 C CA . LEU A 1 117 ? -1.688 -8.598 11.727 1.00 93.81 117 LEU A CA 1
ATOM 898 C C . LEU A 1 117 ? -1.941 -8.607 10.216 1.00 93.81 117 LEU A C 1
ATOM 900 O O . LEU A 1 117 ? -1.026 -8.883 9.444 1.00 93.81 117 LEU A O 1
ATOM 904 N N . ALA A 1 118 ? -3.160 -8.277 9.788 1.00 93.62 118 ALA A N 1
ATOM 905 C CA . ALA A 1 118 ? -3.537 -8.223 8.380 1.00 93.62 118 ALA A CA 1
ATOM 906 C C . ALA A 1 118 ? -2.663 -7.236 7.595 1.00 93.62 118 ALA A C 1
ATOM 908 O O . ALA A 1 118 ? -2.070 -7.591 6.570 1.00 93.62 118 ALA A O 1
ATOM 909 N N . HIS A 1 119 ? -2.507 -6.027 8.129 1.00 94.19 119 HIS A N 1
ATOM 910 C CA . HIS A 1 119 ? -1.671 -4.991 7.550 1.00 94.19 119 HIS A CA 1
ATOM 911 C C . HIS A 1 119 ? -0.195 -5.409 7.505 1.00 94.19 119 HIS A C 1
ATOM 913 O O . HIS A 1 119 ? 0.503 -5.112 6.533 1.00 94.19 119 HIS A O 1
ATOM 919 N N . GLY A 1 120 ? 0.260 -6.165 8.510 1.00 93.62 120 GLY A N 1
ATOM 920 C CA . GLY A 1 120 ? 1.592 -6.763 8.569 1.00 93.62 120 GLY A CA 1
ATOM 921 C C . GLY A 1 120 ? 1.899 -7.753 7.440 1.00 93.62 120 GLY A C 1
ATOM 922 O O . GLY A 1 120 ? 3.068 -7.960 7.140 1.00 93.62 120 GLY A O 1
ATOM 923 N N . PHE A 1 121 ? 0.895 -8.319 6.764 1.00 94.19 121 PHE A N 1
ATOM 924 C CA . PHE A 1 121 ? 1.106 -9.134 5.560 1.00 94.19 121 PHE A CA 1
ATOM 925 C C . PHE A 1 121 ? 1.013 -8.307 4.270 1.00 94.19 121 PHE A C 1
ATOM 927 O O . PHE A 1 121 ? 1.827 -8.473 3.360 1.00 94.19 121 PHE A O 1
ATOM 934 N N . VAL A 1 122 ? 0.041 -7.392 4.188 1.00 95.44 122 VAL A N 1
ATOM 935 C CA . VAL A 1 122 ? -0.249 -6.627 2.962 1.00 95.44 122 VAL A CA 1
ATOM 936 C C . VAL A 1 122 ? 0.772 -5.514 2.708 1.00 95.44 122 VAL A C 1
ATOM 938 O O . VAL A 1 122 ? 1.249 -5.363 1.581 1.00 95.44 122 VAL A O 1
ATOM 941 N N . SER A 1 123 ? 1.143 -4.741 3.734 1.00 94.25 123 SER A N 1
ATOM 942 C CA . SER A 1 123 ? 2.052 -3.599 3.570 1.00 94.25 123 SER A CA 1
ATOM 943 C C . SER A 1 123 ? 3.452 -4.023 3.108 1.00 94.25 123 SER A C 1
ATOM 945 O O . SER A 1 123 ? 3.924 -3.479 2.103 1.00 94.25 123 SER A O 1
ATOM 947 N N . PRO A 1 124 ? 4.104 -5.045 3.706 1.00 95.06 124 PRO A N 1
ATOM 948 C CA . PRO A 1 124 ? 5.391 -5.520 3.205 1.00 95.06 124 PRO A CA 1
ATOM 949 C C . PRO A 1 124 ? 5.330 -5.999 1.756 1.00 95.06 124 PRO A C 1
ATOM 951 O O . PRO A 1 124 ? 6.254 -5.726 0.994 1.00 95.06 124 PRO A O 1
ATOM 954 N N . ALA A 1 125 ? 4.238 -6.646 1.337 1.00 95.94 125 ALA A N 1
ATOM 955 C CA . ALA A 1 125 ? 4.070 -7.071 -0.049 1.00 95.94 125 ALA A CA 1
ATOM 956 C C . ALA A 1 125 ? 4.017 -5.878 -1.019 1.00 95.94 125 ALA A C 1
ATOM 958 O O . ALA A 1 125 ? 4.700 -5.884 -2.045 1.00 95.94 125 ALA A O 1
ATOM 959 N N . LEU A 1 126 ? 3.276 -4.817 -0.675 1.00 94.62 126 LEU A N 1
ATOM 960 C CA . LEU A 1 126 ? 3.235 -3.580 -1.463 1.00 94.62 126 LEU A CA 1
ATOM 961 C C . LEU A 1 126 ? 4.598 -2.871 -1.497 1.00 94.62 126 LEU A C 1
ATOM 963 O O . LEU A 1 126 ? 5.014 -2.397 -2.558 1.00 94.62 126 LEU A O 1
ATOM 967 N N . PHE A 1 127 ? 5.331 -2.846 -0.379 1.00 94.12 127 PHE A N 1
ATOM 968 C CA . PHE A 1 127 ? 6.698 -2.320 -0.336 1.00 94.12 127 PHE A CA 1
ATOM 969 C C . PHE A 1 127 ? 7.671 -3.141 -1.187 1.00 94.12 127 PHE A C 1
ATOM 971 O O . PHE A 1 127 ? 8.516 -2.551 -1.862 1.00 94.12 127 PHE A O 1
ATOM 978 N N . ILE A 1 128 ? 7.546 -4.470 -1.206 1.00 94.75 128 ILE A N 1
ATOM 979 C CA . ILE A 1 128 ? 8.356 -5.349 -2.059 1.00 94.75 128 ILE A CA 1
ATOM 980 C C . ILE A 1 128 ? 8.047 -5.087 -3.532 1.00 94.75 128 ILE A C 1
ATOM 982 O O . ILE A 1 128 ? 8.976 -4.888 -4.308 1.00 94.75 128 ILE A O 1
ATOM 986 N N . LEU A 1 129 ? 6.773 -5.018 -3.921 1.00 94.50 129 LEU A N 1
ATOM 987 C CA . LEU A 1 129 ? 6.374 -4.760 -5.307 1.00 94.50 129 LEU A CA 1
ATOM 988 C C . LEU A 1 129 ? 6.869 -3.389 -5.794 1.00 94.50 129 LEU A C 1
ATOM 990 O O . LEU A 1 129 ? 7.622 -3.287 -6.760 1.00 94.50 129 LEU A O 1
ATOM 994 N N . MET A 1 130 ? 6.474 -2.317 -5.112 1.00 90.31 130 MET A N 1
ATOM 995 C CA . MET A 1 130 ? 6.699 -0.954 -5.601 1.00 90.31 130 MET A CA 1
ATOM 996 C C . MET A 1 130 ? 8.080 -0.415 -5.245 1.00 90.31 130 MET A C 1
ATOM 998 O O . MET A 1 130 ? 8.712 0.299 -6.017 1.00 90.31 130 MET A O 1
ATOM 1002 N N . GLY A 1 131 ? 8.537 -0.708 -4.032 1.00 84.50 131 GLY A N 1
ATOM 1003 C CA . GLY A 1 131 ? 9.782 -0.188 -3.487 1.00 84.50 131 GLY A CA 1
ATOM 1004 C C . GLY A 1 131 ? 10.988 -1.091 -3.722 1.00 84.50 131 GLY A C 1
ATOM 1005 O O . GLY A 1 131 ? 12.112 -0.587 -3.657 1.00 84.50 131 GLY A O 1
ATOM 1006 N N . GLY A 1 132 ? 10.750 -2.385 -3.949 1.00 88.44 132 GLY A N 1
ATOM 1007 C CA . GLY A 1 132 ? 11.747 -3.399 -4.270 1.00 88.44 132 GLY A CA 1
ATOM 1008 C C . GLY A 1 132 ? 11.817 -3.641 -5.772 1.00 88.44 132 GLY A C 1
ATOM 1009 O O . GLY A 1 132 ? 12.719 -3.123 -6.415 1.00 88.44 132 GLY A O 1
ATOM 1010 N N . VAL A 1 133 ? 10.850 -4.370 -6.336 1.00 92.38 133 VAL A N 1
ATOM 1011 C CA . VAL A 1 133 ? 10.871 -4.837 -7.733 1.00 92.38 133 VAL A CA 1
ATOM 1012 C C . VAL A 1 133 ? 10.936 -3.671 -8.723 1.00 92.38 133 VAL A C 1
ATOM 1014 O O . VAL A 1 133 ? 11.863 -3.619 -9.526 1.00 92.38 133 VAL A O 1
ATOM 1017 N N . LEU A 1 134 ? 10.019 -2.695 -8.660 1.00 90.00 134 LEU A N 1
ATOM 1018 C CA . LEU A 1 134 ? 10.062 -1.560 -9.602 1.00 90.00 134 LEU A CA 1
ATOM 1019 C C . LEU A 1 134 ? 11.353 -0.742 -9.466 1.00 90.00 134 LEU A C 1
ATOM 1021 O O . LEU A 1 134 ? 11.935 -0.321 -10.466 1.00 90.00 134 LEU A O 1
ATOM 1025 N N . TYR A 1 135 ? 11.836 -0.554 -8.237 1.00 86.88 135 TYR A N 1
ATOM 1026 C CA . TYR A 1 135 ? 13.082 0.168 -8.002 1.00 86.88 135 TYR A CA 1
ATOM 1027 C C . TYR A 1 135 ? 14.316 -0.611 -8.476 1.00 86.88 135 TYR A C 1
ATOM 1029 O O . TYR A 1 135 ? 15.254 0.001 -8.964 1.00 86.88 135 TYR A O 1
ATOM 1037 N N . ASP A 1 136 ? 14.332 -1.935 -8.371 1.00 87.25 136 ASP A N 1
ATOM 1038 C CA . ASP A 1 136 ? 15.437 -2.769 -8.854 1.00 87.25 136 ASP A CA 1
ATOM 1039 C C . ASP A 1 136 ? 15.501 -2.801 -10.390 1.00 87.25 136 ASP A C 1
ATOM 1041 O O . ASP A 1 136 ? 16.576 -2.866 -10.975 1.00 87.25 136 ASP A O 1
ATOM 1045 N N . ARG A 1 137 ? 14.348 -2.711 -11.067 1.00 87.38 137 ARG A N 1
ATOM 1046 C CA . ARG A 1 137 ? 14.266 -2.731 -12.539 1.00 87.38 137 ARG A CA 1
ATOM 1047 C C . ARG A 1 137 ? 14.537 -1.369 -13.176 1.00 87.38 137 ARG A C 1
ATOM 1049 O O . ARG A 1 137 ? 15.230 -1.294 -14.186 1.00 87.38 137 ARG A O 1
ATOM 1056 N N . TYR A 1 138 ? 13.982 -0.303 -12.603 1.00 83.88 138 TYR A N 1
ATOM 1057 C CA . TYR A 1 138 ? 13.975 1.029 -13.221 1.00 83.88 138 TYR A CA 1
ATOM 1058 C C . TYR A 1 138 ? 14.736 2.079 -12.425 1.00 83.88 138 TYR A C 1
ATOM 1060 O O . TYR A 1 138 ? 15.015 3.153 -12.953 1.00 83.88 138 TYR A O 1
ATOM 1068 N N . HIS A 1 139 ? 15.031 1.800 -11.152 1.00 81.69 139 HIS A N 1
ATOM 1069 C CA . HIS A 1 139 ? 15.696 2.710 -10.220 1.00 81.69 139 HIS A CA 1
ATOM 1070 C C . HIS A 1 139 ? 15.078 4.109 -10.121 1.00 81.69 139 HIS A C 1
ATOM 1072 O O . HIS A 1 139 ? 15.726 5.072 -9.711 1.00 81.69 139 HIS A O 1
ATOM 1078 N N . ASN A 1 140 ? 13.787 4.186 -10.433 1.00 76.44 140 ASN A N 1
ATOM 1079 C CA . ASN A 1 140 ? 12.968 5.382 -10.370 1.00 76.44 140 ASN A CA 1
ATOM 1080 C C . ASN A 1 140 ? 11.805 5.127 -9.413 1.00 76.44 140 ASN A C 1
ATOM 1082 O O . ASN A 1 140 ? 11.254 4.028 -9.370 1.00 76.44 140 ASN A O 1
ATOM 1086 N N . ARG A 1 141 ? 11.408 6.139 -8.641 1.00 74.38 141 ARG A N 1
ATOM 1087 C CA . ARG A 1 141 ? 10.306 6.024 -7.664 1.00 74.38 141 ARG A CA 1
ATOM 1088 C C . ARG A 1 141 ? 9.120 6.936 -7.960 1.00 74.38 141 ARG A C 1
ATOM 1090 O O . ARG A 1 141 ? 8.067 6.766 -7.353 1.00 74.38 141 ARG A O 1
ATOM 1097 N N . VAL A 1 142 ? 9.272 7.833 -8.930 1.00 78.75 142 VAL A N 1
ATOM 1098 C CA . VAL A 1 142 ? 8.248 8.808 -9.303 1.00 78.75 142 VAL A CA 1
ATOM 1099 C C . VAL A 1 142 ? 7.118 8.122 -10.066 1.00 78.75 142 VAL A C 1
ATOM 1101 O O . VAL A 1 142 ? 7.341 7.537 -11.128 1.00 78.75 142 VAL A O 1
ATOM 1104 N N . LEU A 1 143 ? 5.893 8.245 -9.550 1.00 79.75 143 LEU A N 1
ATOM 1105 C CA . LEU A 1 143 ? 4.683 7.632 -10.107 1.00 79.75 143 LEU A CA 1
ATOM 1106 C C . LEU A 1 143 ? 4.425 8.014 -11.577 1.00 79.75 143 LEU A C 1
ATOM 1108 O O . LEU A 1 143 ? 3.917 7.196 -12.337 1.00 79.75 143 LEU A O 1
ATOM 1112 N N . LEU A 1 144 ? 4.794 9.230 -11.995 1.00 77.50 144 LEU A N 1
ATOM 1113 C CA . LEU A 1 144 ? 4.535 9.749 -13.347 1.00 77.50 144 LEU A CA 1
ATOM 1114 C C . LEU A 1 144 ? 5.179 8.918 -14.467 1.00 77.50 144 LEU A C 1
ATOM 1116 O O . LEU A 1 144 ? 4.651 8.886 -15.577 1.00 77.50 144 LEU A O 1
ATOM 1120 N N . TYR A 1 145 ? 6.288 8.229 -14.186 1.00 77.50 145 TYR A N 1
ATOM 1121 C CA . TYR A 1 145 ? 6.959 7.386 -15.176 1.00 77.50 145 TYR A CA 1
ATOM 1122 C C . TYR A 1 145 ? 6.264 6.044 -15.401 1.00 77.50 145 TYR A C 1
ATOM 1124 O O . TYR A 1 145 ? 6.504 5.403 -16.426 1.00 77.50 145 TYR A O 1
ATOM 1132 N N . TYR A 1 146 ? 5.414 5.614 -14.471 1.00 83.75 146 TYR A N 1
ATOM 1133 C CA . TYR A 1 146 ? 4.816 4.289 -14.490 1.00 83.75 146 TYR A CA 1
ATOM 1134 C C . TYR A 1 146 ? 3.408 4.315 -15.077 1.00 83.75 146 TYR A C 1
ATOM 1136 O O . TYR A 1 146 ? 2.519 5.016 -14.593 1.00 83.75 146 TYR A O 1
ATOM 1144 N N . GLN A 1 147 ? 3.214 3.526 -16.134 1.00 86.50 147 GLN A N 1
ATOM 1145 C CA . GLN A 1 147 ? 1.915 3.277 -16.748 1.00 86.50 147 GLN A CA 1
ATOM 1146 C C . GLN A 1 147 ? 1.968 2.006 -17.603 1.00 86.50 147 GLN A C 1
ATOM 1148 O O . GLN A 1 147 ? 2.987 1.738 -18.246 1.00 86.50 147 GLN A O 1
ATOM 1153 N N . GLY A 1 148 ? 0.869 1.248 -17.635 1.00 87.44 148 GLY A N 1
ATOM 1154 C CA . GLY A 1 148 ? 0.725 0.088 -18.518 1.00 87.44 148 GLY A CA 1
ATOM 1155 C C . GLY A 1 148 ? 1.616 -1.107 -18.162 1.00 87.44 148 GLY A C 1
ATOM 1156 O O . GLY A 1 148 ? 1.995 -1.861 -19.056 1.00 87.44 148 GLY A O 1
ATOM 1157 N N . LEU A 1 149 ? 1.953 -1.301 -16.878 1.00 90.69 149 LEU A N 1
ATOM 1158 C CA . LEU A 1 149 ? 2.831 -2.394 -16.414 1.00 90.69 149 LEU A CA 1
ATOM 1159 C C . LEU A 1 149 ? 2.299 -3.793 -16.768 1.00 90.69 149 LEU A C 1
ATOM 1161 O O . LEU A 1 149 ? 3.080 -4.726 -16.930 1.00 90.69 149 LEU A O 1
ATOM 1165 N N . THR A 1 150 ? 0.984 -3.936 -16.951 1.00 92.38 150 THR A N 1
ATOM 1166 C CA . THR A 1 150 ? 0.337 -5.201 -17.349 1.00 92.38 150 THR A CA 1
ATOM 1167 C C . THR A 1 150 ? 0.845 -5.763 -18.674 1.00 92.38 150 THR A C 1
ATOM 1169 O O . THR A 1 150 ? 0.807 -6.975 -18.863 1.00 92.38 150 THR A O 1
ATOM 1172 N N . GLN A 1 151 ? 1.327 -4.913 -19.584 1.00 88.56 151 GLN A N 1
ATOM 1173 C CA . GLN A 1 151 ? 1.723 -5.328 -20.932 1.00 88.56 151 GLN A CA 1
ATOM 1174 C C . GLN A 1 151 ? 3.046 -6.103 -20.962 1.00 88.56 151 GLN A C 1
ATOM 1176 O O . GLN A 1 151 ? 3.247 -6.920 -21.854 1.00 88.56 151 GLN A O 1
ATOM 1181 N N . PHE A 1 152 ? 3.945 -5.848 -20.008 1.00 88.31 152 PHE A N 1
ATOM 1182 C CA . PHE A 1 152 ? 5.285 -6.447 -19.975 1.00 88.31 152 PHE A CA 1
ATOM 1183 C C . PHE A 1 152 ? 5.612 -7.150 -18.648 1.00 88.31 152 PHE A C 1
ATOM 1185 O O . PHE A 1 152 ? 6.509 -7.988 -18.625 1.00 88.31 152 PHE A O 1
ATOM 1192 N N . MET A 1 153 ? 4.874 -6.875 -17.565 1.00 92.81 153 MET A N 1
ATOM 1193 C CA . MET A 1 153 ? 4.990 -7.570 -16.274 1.00 92.81 153 MET A CA 1
ATOM 1194 C C . MET A 1 153 ? 3.608 -8.044 -15.769 1.00 92.81 153 MET A C 1
ATOM 1196 O O . MET A 1 153 ? 3.068 -7.495 -14.799 1.00 92.81 153 MET A O 1
ATOM 1200 N N . PRO A 1 154 ? 2.970 -9.024 -16.437 1.00 92.31 154 PRO A N 1
ATOM 1201 C CA . PRO A 1 154 ? 1.631 -9.486 -16.078 1.00 92.31 154 PRO A CA 1
ATOM 1202 C C . PRO A 1 154 ? 1.553 -10.139 -14.688 1.00 92.31 154 PRO A C 1
ATOM 1204 O O . PRO A 1 154 ? 0.589 -9.886 -13.965 1.00 92.31 154 PRO A O 1
ATOM 1207 N N . LEU A 1 155 ? 2.545 -10.932 -14.267 1.00 95.00 155 LEU A N 1
ATOM 1208 C CA . LEU A 1 155 ? 2.543 -11.563 -12.939 1.00 95.00 155 LEU A CA 1
ATOM 1209 C C . LEU A 1 155 ? 2.678 -10.512 -11.840 1.00 95.00 155 LEU A C 1
ATOM 1211 O O . LEU A 1 155 ? 1.942 -10.553 -10.852 1.00 95.00 155 LEU A O 1
ATOM 1215 N N . PHE A 1 156 ? 3.573 -9.541 -12.028 1.00 95.19 156 PHE A N 1
ATOM 1216 C CA . PHE A 1 156 ? 3.666 -8.379 -11.150 1.00 95.19 156 PHE A CA 1
ATOM 1217 C C . PHE A 1 156 ? 2.324 -7.655 -11.023 1.00 95.19 156 PHE A C 1
ATOM 1219 O O . PHE A 1 156 ? 1.890 -7.355 -9.910 1.00 95.19 156 PHE A O 1
ATOM 1226 N N . ALA A 1 157 ? 1.644 -7.401 -12.145 1.00 94.75 157 ALA A N 1
ATOM 1227 C CA . ALA A 1 157 ? 0.362 -6.710 -12.143 1.00 94.75 157 ALA A CA 1
ATOM 1228 C C . ALA A 1 157 ? -0.721 -7.488 -11.378 1.00 94.75 157 ALA A C 1
ATOM 1230 O O . ALA A 1 157 ? -1.478 -6.874 -10.629 1.00 94.75 157 ALA A O 1
ATOM 1231 N N . VAL A 1 158 ? -0.765 -8.820 -11.497 1.00 95.44 158 VAL A N 1
ATOM 1232 C CA . VAL A 1 158 ? -1.703 -9.666 -10.738 1.00 95.44 158 VAL A CA 1
ATOM 1233 C C . VAL A 1 158 ? -1.483 -9.520 -9.232 1.00 95.44 158 VAL A C 1
ATOM 1235 O O . VAL A 1 158 ? -2.438 -9.247 -8.504 1.00 95.44 158 VAL A O 1
ATOM 1238 N N . TYR A 1 159 ? -0.238 -9.628 -8.756 1.00 96.56 159 TYR A N 1
ATOM 1239 C CA . TYR A 1 159 ? 0.061 -9.447 -7.331 1.00 96.56 159 TYR A CA 1
ATOM 1240 C C . TYR A 1 159 ? -0.222 -8.025 -6.852 1.00 96.56 159 TYR A C 1
ATOM 1242 O O . TYR A 1 159 ? -0.787 -7.837 -5.776 1.00 96.56 159 TYR A O 1
ATOM 1250 N N . LEU A 1 160 ? 0.131 -7.018 -7.649 1.00 95.69 160 LEU A N 1
ATOM 1251 C CA . LEU A 1 160 ? -0.131 -5.617 -7.340 1.00 95.69 160 LEU A CA 1
ATOM 1252 C C . LEU A 1 160 ? -1.623 -5.353 -7.172 1.00 95.69 160 LEU A C 1
ATOM 1254 O O . LEU A 1 160 ? -2.014 -4.721 -6.188 1.00 95.69 160 LEU A O 1
ATOM 1258 N N . VAL A 1 161 ? -2.452 -5.854 -8.088 1.00 95.25 161 VAL A N 1
ATOM 1259 C CA . VAL A 1 161 ? -3.911 -5.762 -7.984 1.00 95.25 161 VAL A CA 1
ATOM 1260 C C . VAL A 1 161 ? -4.382 -6.496 -6.733 1.00 95.25 161 VAL A C 1
ATOM 1262 O O . VAL A 1 161 ? -5.021 -5.881 -5.887 1.00 95.25 161 VAL A O 1
ATOM 1265 N N . PHE A 1 162 ? -3.997 -7.757 -6.544 1.00 95.62 162 PHE A N 1
ATOM 1266 C CA . PHE A 1 162 ? -4.405 -8.554 -5.387 1.00 95.62 162 PHE A CA 1
ATOM 1267 C C . PHE A 1 162 ? -4.099 -7.873 -4.040 1.00 95.62 162 PHE A C 1
ATOM 1269 O O . PHE A 1 162 ? -4.993 -7.695 -3.208 1.00 95.62 162 PHE A O 1
ATOM 1276 N N . PHE A 1 163 ? -2.853 -7.442 -3.824 1.00 96.06 163 PHE A N 1
ATOM 1277 C CA . PHE A 1 163 ? -2.462 -6.799 -2.569 1.00 96.06 163 PHE A CA 1
ATOM 1278 C C . PHE A 1 163 ? -3.075 -5.419 -2.405 1.00 96.06 163 PHE A C 1
ATOM 1280 O O . PHE A 1 163 ? -3.386 -5.024 -1.289 1.00 96.06 163 PHE A O 1
ATOM 1287 N N . SER A 1 164 ? -3.308 -4.691 -3.492 1.00 94.75 164 SER A N 1
ATOM 1288 C CA . SER A 1 164 ? -3.958 -3.391 -3.390 1.00 94.75 164 SER A CA 1
ATOM 1289 C C . SER A 1 164 ? -5.437 -3.509 -3.059 1.00 94.75 164 SER A C 1
ATOM 1291 O O . SER A 1 164 ? -5.908 -2.753 -2.222 1.00 94.75 164 SER A O 1
ATOM 1293 N N . PHE A 1 165 ? -6.144 -4.484 -3.636 1.00 93.69 165 PHE A N 1
ATOM 1294 C CA . PHE A 1 165 ? -7.517 -4.811 -3.241 1.00 93.69 165 PHE A CA 1
ATOM 1295 C C . PHE A 1 165 ? -7.573 -5.287 -1.782 1.00 93.69 165 PHE A C 1
ATOM 1297 O O . PHE A 1 165 ? -8.475 -4.910 -1.031 1.00 93.69 165 PHE A O 1
ATOM 1304 N N . SER A 1 166 ? -6.585 -6.070 -1.345 1.00 94.12 166 SER A N 1
ATOM 1305 C CA . SER A 1 166 ? -6.456 -6.457 0.066 1.00 94.12 166 SER A CA 1
ATOM 1306 C C . SER A 1 166 ? -6.214 -5.251 0.972 1.00 94.12 166 SER A C 1
ATOM 1308 O O . SER A 1 166 ? -6.772 -5.174 2.062 1.00 94.12 166 SER A O 1
ATOM 1310 N N . ASN A 1 167 ? -5.432 -4.276 0.509 1.00 93.94 167 ASN A N 1
ATOM 1311 C CA . ASN A 1 167 ? -5.157 -3.058 1.256 1.00 93.94 167 ASN A CA 1
ATOM 1312 C C . ASN A 1 167 ? -6.404 -2.177 1.384 1.00 93.94 167 ASN A C 1
ATOM 1314 O O . ASN A 1 167 ? -6.661 -1.671 2.463 1.00 93.94 167 ASN A O 1
ATOM 1318 N N . THR A 1 168 ? -7.238 -2.067 0.345 1.00 91.06 168 THR A N 1
ATOM 1319 C CA . THR A 1 168 ? -8.488 -1.279 0.383 1.00 91.06 168 THR A CA 1
ATOM 1320 C C . THR A 1 168 ? -9.613 -1.878 1.233 1.00 91.06 168 THR A C 1
ATOM 1322 O O . THR A 1 168 ? -10.732 -1.379 1.165 1.00 91.06 168 THR A O 1
ATOM 1325 N N . GLY A 1 169 ? -9.368 -2.969 1.964 1.00 87.12 169 GLY A N 1
ATOM 1326 C CA . GLY A 1 169 ? -10.397 -3.611 2.782 1.00 87.12 169 GLY A CA 1
ATOM 1327 C C . GLY A 1 169 ? -11.498 -4.252 1.935 1.00 87.12 169 GLY A C 1
ATOM 1328 O O . GLY A 1 169 ? -12.681 -4.094 2.212 1.00 87.12 169 GLY A O 1
ATOM 1329 N N . THR A 1 170 ? -11.140 -4.971 0.868 1.00 89.81 170 THR A N 1
ATOM 1330 C CA . THR A 1 170 ? -12.146 -5.698 0.074 1.00 89.81 170 THR A CA 1
ATOM 1331 C C . THR A 1 170 ? -12.720 -6.893 0.844 1.00 89.81 170 THR A C 1
ATOM 1333 O O . THR A 1 170 ? -11.999 -7.522 1.629 1.00 89.81 170 THR A O 1
ATOM 1336 N N . PRO A 1 171 ? -14.009 -7.236 0.645 1.00 87.75 171 PRO A N 1
ATOM 1337 C CA . PRO A 1 171 ? -14.598 -8.404 1.291 1.00 87.75 171 PRO A CA 1
ATOM 1338 C C . PRO A 1 171 ? -13.798 -9.662 0.930 1.00 87.75 171 PRO A C 1
ATOM 1340 O O . PRO A 1 171 ? -13.268 -9.754 -0.174 1.00 87.75 171 PRO A O 1
ATOM 1343 N N . LEU A 1 172 ? -13.733 -10.621 1.860 1.00 87.75 172 LEU A N 1
ATOM 1344 C CA . LEU A 1 172 ? -12.885 -11.832 1.816 1.00 87.75 172 LEU A CA 1
ATOM 1345 C C . LEU A 1 172 ? -11.393 -11.607 2.105 1.00 87.75 172 LEU A C 1
ATOM 1347 O O . LEU A 1 172 ? -10.621 -12.562 2.044 1.00 87.75 172 LEU A O 1
ATOM 1351 N N . THR A 1 173 ? -10.971 -10.391 2.456 1.00 92.06 173 THR A N 1
ATOM 1352 C CA . THR A 1 173 ? -9.588 -10.123 2.881 1.00 92.06 173 THR A CA 1
ATOM 1353 C C . THR A 1 173 ? -9.511 -9.886 4.382 1.00 92.06 173 THR A C 1
ATOM 1355 O O . THR A 1 173 ? -10.431 -9.342 4.995 1.00 92.06 173 THR A O 1
ATOM 1358 N N . TYR A 1 174 ? -8.404 -10.293 5.003 1.00 92.00 174 TYR A N 1
ATOM 1359 C CA . TYR A 1 174 ? -8.257 -10.180 6.457 1.00 92.00 174 TYR A CA 1
ATOM 1360 C C . TYR A 1 174 ? -8.243 -8.717 6.949 1.00 92.00 174 TYR A C 1
ATOM 1362 O O . TYR A 1 174 ? -8.731 -8.425 8.039 1.00 92.00 174 TYR A O 1
ATOM 1370 N N . ASN A 1 175 ? -7.774 -7.784 6.108 1.00 93.88 175 ASN A N 1
ATOM 1371 C CA . ASN A 1 175 ? -7.789 -6.343 6.389 1.00 93.88 175 ASN A CA 1
ATOM 1372 C C . ASN A 1 175 ? -9.220 -5.824 6.591 1.00 93.88 175 ASN A C 1
ATOM 1374 O O . ASN A 1 175 ? -9.479 -5.111 7.557 1.00 93.88 175 ASN A O 1
ATOM 1378 N N . PHE A 1 176 ? -10.160 -6.245 5.735 1.00 93.75 176 PHE A N 1
ATOM 1379 C CA . PHE A 1 176 ? -11.568 -5.857 5.847 1.00 93.75 176 PHE A CA 1
ATOM 1380 C C . PHE A 1 176 ? -12.169 -6.253 7.197 1.00 93.75 176 PHE A C 1
ATOM 1382 O O . PHE A 1 176 ? -12.857 -5.454 7.824 1.00 93.75 176 PHE A O 1
ATOM 1389 N N . ILE A 1 177 ? -11.880 -7.469 7.669 1.00 93.44 177 ILE A N 1
ATOM 1390 C CA . ILE A 1 177 ? -12.398 -7.972 8.949 1.00 93.44 177 ILE A CA 1
ATOM 1391 C C . ILE A 1 177 ? -11.904 -7.096 10.104 1.00 93.44 177 ILE A C 1
ATOM 1393 O O . ILE A 1 177 ? -12.695 -6.710 10.964 1.00 93.44 177 ILE A O 1
ATOM 1397 N N . GLY A 1 178 ? -10.615 -6.748 10.106 1.00 93.38 178 GLY A N 1
ATOM 1398 C CA . GLY A 1 178 ? -10.024 -5.876 11.119 1.00 93.38 178 GLY A CA 1
ATOM 1399 C C . GLY A 1 178 ? -10.618 -4.468 11.109 1.00 93.38 178 GLY A C 1
ATOM 1400 O O . GLY A 1 178 ? -11.086 -3.990 12.142 1.00 93.38 178 GLY A O 1
ATOM 1401 N N . GLU A 1 179 ? -10.668 -3.821 9.942 1.00 94.38 179 GLU A N 1
ATOM 1402 C CA . GLU A 1 179 ? -11.238 -2.473 9.798 1.00 94.38 179 GLU A CA 1
ATOM 1403 C C . GLU A 1 179 ? -12.712 -2.426 10.187 1.00 94.38 179 GLU A C 1
ATOM 1405 O O . GLU A 1 179 ? -13.134 -1.530 10.919 1.00 94.38 179 GLU A O 1
ATOM 1410 N N . PHE A 1 180 ? -13.493 -3.414 9.754 1.00 94.31 180 PHE A N 1
ATOM 1411 C CA . PHE A 1 180 ? -14.911 -3.500 10.072 1.00 94.31 180 PHE A CA 1
ATOM 1412 C C . PHE A 1 180 ? -15.148 -3.652 11.581 1.00 94.31 180 PHE A C 1
ATOM 1414 O O . PHE A 1 180 ? -15.994 -2.960 12.152 1.00 94.31 180 PHE A O 1
ATOM 1421 N N . LEU A 1 181 ? -14.374 -4.502 12.261 1.00 94.56 181 LEU A N 1
ATOM 1422 C CA . LEU A 1 181 ? -14.449 -4.665 13.717 1.00 94.56 181 LEU A CA 1
ATOM 1423 C C . LEU A 1 181 ? -14.033 -3.389 14.471 1.00 94.56 181 LEU A C 1
ATOM 1425 O O . LEU A 1 181 ? -14.701 -2.995 15.428 1.00 94.56 181 LEU A O 1
ATOM 1429 N N . CYS A 1 182 ? -12.990 -2.691 14.014 1.00 95.50 182 CYS A N 1
ATOM 1430 C CA . CYS A 1 182 ? -12.589 -1.402 14.585 1.00 95.50 182 CYS A CA 1
ATOM 1431 C C . CYS A 1 182 ? -13.680 -0.340 14.433 1.00 95.50 182 CYS A C 1
ATOM 1433 O O . CYS A 1 182 ? -14.016 0.343 15.400 1.00 95.50 182 CYS A O 1
ATOM 1435 N N . ILE A 1 183 ? -14.250 -0.201 13.232 1.00 95.06 183 ILE A N 1
ATOM 1436 C CA . ILE A 1 183 ? -15.295 0.788 12.944 1.00 95.06 183 ILE A CA 1
ATOM 1437 C C . ILE A 1 183 ? -16.565 0.468 13.735 1.00 95.06 183 ILE A C 1
ATOM 1439 O O . ILE A 1 183 ? -17.148 1.366 14.335 1.00 95.06 183 ILE A O 1
ATOM 1443 N N . THR A 1 184 ? -16.986 -0.795 13.800 1.00 95.06 184 THR A N 1
ATOM 1444 C CA . THR A 1 184 ? -18.157 -1.189 14.602 1.00 95.06 184 THR A CA 1
ATOM 1445 C C . THR A 1 184 ? -17.929 -0.931 16.090 1.00 95.06 184 THR A C 1
ATOM 1447 O O . THR A 1 184 ? -18.792 -0.343 16.743 1.00 95.06 184 THR A O 1
ATOM 1450 N N . GLY A 1 185 ? -16.743 -1.257 16.614 1.00 94.06 185 GLY A N 1
ATOM 1451 C CA . GLY A 1 185 ? -16.341 -0.898 17.972 1.00 94.06 185 GLY A CA 1
ATOM 1452 C C . GLY A 1 185 ? -16.393 0.616 18.215 1.00 94.06 185 GLY A C 1
ATOM 1453 O O . GLY A 1 185 ? -16.945 1.064 19.222 1.00 94.06 185 GLY A O 1
ATOM 1454 N N . ALA A 1 186 ? -15.898 1.412 17.270 1.00 94.69 186 ALA A N 1
ATOM 1455 C CA . ALA A 1 186 ? -15.938 2.867 17.336 1.00 94.69 186 ALA A CA 1
ATOM 1456 C C . ALA A 1 186 ? -17.366 3.423 17.330 1.00 94.69 186 ALA A C 1
ATOM 1458 O O . ALA A 1 186 ? -17.681 4.289 18.142 1.00 94.69 186 ALA A O 1
ATOM 1459 N N . ILE A 1 187 ? -18.239 2.913 16.455 1.00 95.38 187 ILE A N 1
ATOM 1460 C CA . ILE A 1 187 ? -19.635 3.356 16.331 1.00 95.38 187 ILE A CA 1
ATOM 1461 C C . ILE A 1 187 ? -20.406 3.096 17.627 1.00 95.38 187 ILE A C 1
ATOM 1463 O O . ILE A 1 187 ? -21.149 3.970 18.069 1.00 95.38 187 ILE A O 1
ATOM 1467 N N . ILE A 1 188 ? -20.201 1.931 18.256 1.00 93.75 188 ILE A N 1
ATOM 1468 C CA . ILE A 1 188 ? -20.844 1.580 19.533 1.00 93.75 188 ILE A CA 1
ATOM 1469 C C . ILE A 1 188 ? -20.463 2.580 20.631 1.00 93.75 188 ILE A C 1
ATOM 1471 O O . ILE A 1 188 ? -21.299 2.928 21.463 1.00 93.75 188 ILE A O 1
ATOM 1475 N N . LYS A 1 189 ? -19.210 3.054 20.643 1.00 92.19 189 LYS A N 1
ATOM 1476 C CA . LYS A 1 189 ? -18.731 4.009 21.648 1.00 92.19 189 LYS A CA 1
ATOM 1477 C C . LYS A 1 189 ? -19.124 5.453 21.320 1.00 92.19 189 LYS A C 1
ATOM 1479 O O . LYS A 1 189 ? -19.658 6.149 22.180 1.00 92.19 189 LYS A O 1
ATOM 1484 N N . HIS A 1 190 ? -18.847 5.900 20.097 1.00 93.50 190 HIS A N 1
ATOM 1485 C CA . HIS A 1 190 ? -19.127 7.244 19.597 1.00 93.50 190 HIS A CA 1
ATOM 1486 C C . HIS A 1 190 ? -19.490 7.209 18.098 1.00 93.50 190 HIS A C 1
ATOM 1488 O O . HIS A 1 190 ? -18.596 7.171 17.245 1.00 93.50 190 HIS A O 1
ATOM 1494 N N . PRO A 1 191 ? -20.784 7.311 17.739 1.00 93.69 191 PRO A N 1
ATOM 1495 C CA . PRO A 1 191 ? -21.239 7.104 16.363 1.00 93.69 191 PRO A CA 1
ATOM 1496 C C . PRO A 1 191 ? -20.691 8.143 15.379 1.00 93.69 191 PRO A C 1
ATOM 1498 O O . PRO A 1 191 ? -20.344 7.792 14.258 1.00 93.69 191 PRO A O 1
ATOM 1501 N N . ILE A 1 192 ? -20.543 9.407 15.796 1.00 95.31 192 ILE A N 1
ATOM 1502 C CA . ILE A 1 192 ? -20.013 10.482 14.937 1.00 95.31 192 ILE A CA 1
ATOM 1503 C C . ILE A 1 192 ? -18.575 10.169 14.505 1.00 95.31 192 ILE A C 1
ATOM 1505 O O . ILE A 1 192 ? -18.239 10.265 13.327 1.00 95.31 192 ILE A O 1
ATOM 1509 N N . ILE A 1 193 ? -17.739 9.751 15.459 1.00 93.38 193 ILE A N 1
ATOM 1510 C CA . ILE A 1 193 ? -16.346 9.380 15.199 1.00 93.38 193 ILE A CA 1
ATOM 1511 C C . ILE A 1 193 ? -16.301 8.140 14.299 1.00 93.38 193 ILE A C 1
ATOM 1513 O O . ILE A 1 193 ? -15.543 8.121 13.335 1.00 93.38 193 ILE A O 1
ATOM 1517 N N . GLY A 1 194 ? -17.152 7.144 14.561 1.00 93.12 194 GLY A N 1
ATOM 1518 C CA . GLY A 1 194 ? -17.255 5.939 13.737 1.00 93.12 194 GLY A CA 1
ATOM 1519 C C . GLY A 1 194 ? -17.685 6.197 12.284 1.00 93.12 194 GLY A C 1
ATOM 1520 O O . GLY A 1 194 ? -17.189 5.554 11.363 1.00 93.12 194 GLY A O 1
ATOM 1521 N N . VAL A 1 195 ? -18.569 7.168 12.040 1.00 93.81 195 VAL A N 1
ATOM 1522 C CA . VAL A 1 195 ? -18.946 7.569 10.672 1.00 93.81 195 VAL A CA 1
ATOM 1523 C C . VAL A 1 195 ? -17.791 8.291 9.976 1.00 93.81 195 VAL A C 1
ATOM 1525 O O . VAL A 1 195 ? -17.513 8.024 8.805 1.00 93.81 195 VAL A O 1
ATOM 1528 N N . LEU A 1 196 ? -17.076 9.167 10.689 1.00 94.00 196 LEU A N 1
ATOM 1529 C CA . LEU A 1 196 ? -15.895 9.839 10.145 1.00 94.00 196 LEU A CA 1
ATOM 1530 C C . LEU A 1 196 ? -14.796 8.834 9.775 1.00 94.00 196 LEU A C 1
ATOM 1532 O O . LEU A 1 196 ? -14.217 8.952 8.695 1.00 94.00 196 LEU A O 1
ATOM 1536 N N . THR A 1 197 ? -14.547 7.811 10.595 1.00 92.88 197 THR A N 1
ATOM 1537 C CA . THR A 1 197 ? -13.573 6.760 10.258 1.00 92.88 197 THR A CA 1
ATOM 1538 C C . THR A 1 197 ? -14.018 5.892 9.090 1.00 92.88 197 THR A C 1
ATOM 1540 O O . THR A 1 197 ? -13.210 5.593 8.217 1.00 92.88 197 THR A O 1
ATOM 1543 N N . ALA A 1 198 ? -15.299 5.537 8.998 1.00 92.62 198 ALA A N 1
ATOM 1544 C CA . ALA A 1 198 ? -15.808 4.829 7.825 1.00 92.62 198 ALA A CA 1
ATOM 1545 C C . ALA A 1 198 ? -15.599 5.649 6.536 1.00 92.62 198 ALA A C 1
ATOM 1547 O O . ALA A 1 198 ? -15.186 5.111 5.507 1.00 92.62 198 ALA A O 1
ATOM 1548 N N . SER A 1 199 ? -15.815 6.968 6.598 1.00 92.56 199 SER A N 1
ATOM 1549 C CA . SER A 1 199 ? -15.583 7.860 5.457 1.00 92.56 199 SER A CA 1
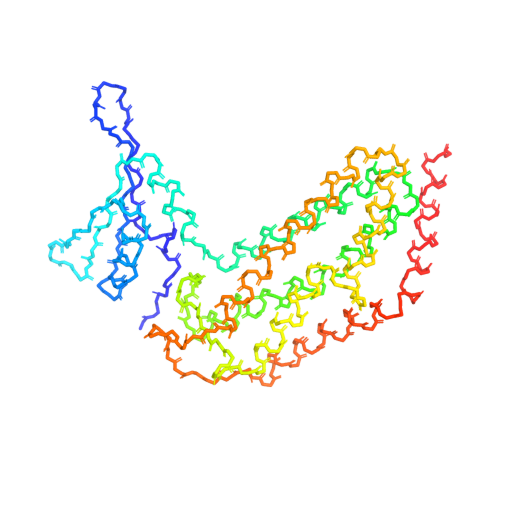ATOM 1550 C C . SER A 1 199 ? -14.101 7.976 5.075 1.00 92.56 199 SER A C 1
ATOM 1552 O O . SER A 1 199 ? -13.780 8.025 3.885 1.00 92.56 199 SER A O 1
ATOM 1554 N N . SER A 1 200 ? -13.184 7.961 6.051 1.00 91.25 200 SER A N 1
ATOM 1555 C CA . SER A 1 200 ? -11.744 8.022 5.777 1.00 91.25 200 SER A CA 1
ATOM 1556 C C . SER A 1 200 ? -11.228 6.736 5.130 1.00 91.25 200 SER A C 1
ATOM 1558 O O . SER A 1 200 ? -10.423 6.811 4.202 1.00 91.25 200 SER A O 1
ATOM 1560 N N . VAL A 1 201 ? -11.738 5.571 5.540 1.00 91.31 201 VAL A N 1
ATOM 1561 C CA . VAL A 1 201 ? -11.433 4.281 4.896 1.00 91.31 201 VAL A CA 1
ATOM 1562 C C . VAL A 1 201 ? -11.931 4.262 3.449 1.00 91.31 201 VAL A C 1
ATOM 1564 O O . VAL A 1 201 ? -11.202 3.840 2.553 1.00 91.31 201 VAL A O 1
ATOM 1567 N N . LEU A 1 202 ? -13.119 4.811 3.179 1.00 90.94 202 LEU A N 1
ATOM 1568 C CA . LEU A 1 202 ? -13.640 4.921 1.813 1.00 90.94 202 LEU A CA 1
ATOM 1569 C C . LEU A 1 202 ? -12.759 5.814 0.926 1.00 90.94 202 LEU A C 1
ATOM 1571 O O . LEU A 1 202 ? -12.411 5.427 -0.190 1.00 90.94 202 LEU A O 1
ATOM 1575 N N . LEU A 1 203 ? -12.334 6.978 1.430 1.00 90.12 203 LEU A N 1
ATOM 1576 C CA . LEU A 1 203 ? -11.360 7.829 0.735 1.00 90.12 203 LEU A CA 1
ATOM 1577 C C . LEU A 1 203 ? -10.030 7.096 0.515 1.00 90.12 203 LEU A C 1
ATOM 1579 O O . LEU A 1 203 ? -9.401 7.272 -0.534 1.00 90.12 203 LEU A O 1
ATOM 1583 N N . SER A 1 204 ? -9.631 6.252 1.472 1.00 88.12 204 SER A N 1
ATOM 1584 C CA . SER A 1 204 ? -8.418 5.450 1.366 1.00 88.12 204 SER A CA 1
ATOM 1585 C C . SER A 1 204 ? -8.484 4.459 0.203 1.00 88.12 204 SER A C 1
ATOM 1587 O O . SER A 1 204 ? -7.584 4.385 -0.641 1.00 88.12 204 SER A O 1
ATOM 1589 N N . ALA A 1 205 ? -9.622 3.778 0.073 1.00 90.44 205 ALA A N 1
ATOM 1590 C CA . ALA A 1 205 ? -9.888 2.884 -1.042 1.00 90.44 205 ALA A CA 1
ATOM 1591 C C . ALA A 1 205 ? -9.840 3.614 -2.396 1.00 90.44 205 ALA A C 1
ATOM 1593 O O . ALA A 1 205 ? -9.211 3.130 -3.341 1.00 90.44 205 ALA A O 1
ATOM 1594 N N . CYS A 1 206 ? -10.429 4.813 -2.490 1.00 90.75 206 CYS A N 1
ATOM 1595 C CA . CYS A 1 206 ? -10.437 5.594 -3.728 1.00 90.75 206 CYS A CA 1
ATOM 1596 C C . CYS A 1 206 ? -9.026 5.938 -4.231 1.00 90.75 206 CYS A C 1
ATOM 1598 O O . CYS A 1 206 ? -8.753 5.773 -5.427 1.00 90.75 206 CYS A O 1
ATOM 1600 N N . TYR A 1 207 ? -8.116 6.405 -3.364 1.00 88.62 207 TYR A N 1
ATOM 1601 C CA . TYR A 1 207 ? -6.762 6.739 -3.826 1.00 88.62 207 TYR A CA 1
ATOM 1602 C C . TYR A 1 207 ? -5.977 5.482 -4.222 1.00 88.62 207 TYR A C 1
ATOM 1604 O O . TYR A 1 207 ? -5.261 5.515 -5.225 1.00 88.62 207 TYR A O 1
ATOM 1612 N N . GLN A 1 208 ? -6.127 4.368 -3.497 1.00 90.31 208 GLN A N 1
ATOM 1613 C CA . GLN A 1 208 ? -5.412 3.126 -3.801 1.00 90.31 208 GLN A CA 1
ATOM 1614 C C . GLN A 1 208 ? -5.892 2.527 -5.132 1.00 90.31 208 GLN A C 1
ATOM 1616 O O . GLN A 1 208 ? -5.082 2.083 -5.949 1.00 90.31 208 GLN A O 1
ATOM 1621 N N . MET A 1 209 ? -7.198 2.572 -5.410 1.00 91.06 209 MET A N 1
ATOM 1622 C CA . MET A 1 209 ? -7.749 2.174 -6.710 1.00 91.06 209 MET A CA 1
ATOM 1623 C C . MET A 1 209 ? -7.242 3.074 -7.844 1.00 91.06 209 MET A C 1
ATOM 1625 O O . MET A 1 209 ? -6.889 2.591 -8.920 1.00 91.06 209 MET A O 1
ATOM 1629 N N . LYS A 1 210 ? -7.133 4.386 -7.611 1.00 90.50 210 LYS A N 1
ATOM 1630 C CA . LYS A 1 210 ? -6.555 5.312 -8.594 1.00 90.50 210 LYS A CA 1
ATOM 1631 C C . LYS A 1 210 ? -5.080 4.997 -8.870 1.00 90.50 210 LYS A C 1
ATOM 1633 O O . LYS A 1 210 ? -4.673 4.986 -10.031 1.00 90.50 210 LYS A O 1
ATOM 1638 N N . LEU A 1 211 ? -4.299 4.722 -7.823 1.00 90.19 211 LEU A N 1
ATOM 1639 C CA . LEU A 1 211 ? -2.884 4.360 -7.920 1.00 90.19 211 LEU A CA 1
ATOM 1640 C C . LEU A 1 211 ? -2.695 3.073 -8.725 1.00 90.19 211 LEU A C 1
ATOM 1642 O O . LEU A 1 211 ? -1.933 3.052 -9.689 1.00 90.19 211 LEU A O 1
ATOM 1646 N N . THR A 1 212 ? -3.409 2.013 -8.351 1.00 92.50 212 THR A N 1
ATOM 1647 C CA . THR A 1 212 ? -3.325 0.723 -9.044 1.00 92.50 212 THR A CA 1
ATOM 1648 C C . THR A 1 212 ? -3.695 0.841 -10.505 1.00 92.50 212 THR A C 1
ATOM 1650 O O . THR A 1 212 ? -2.914 0.414 -11.346 1.00 92.50 212 THR A O 1
ATOM 1653 N N . ASN A 1 213 ? -4.820 1.486 -10.815 1.00 92.19 213 ASN A N 1
ATOM 1654 C CA . ASN A 1 213 ? -5.266 1.672 -12.189 1.00 92.19 213 ASN A CA 1
ATOM 1655 C C . ASN A 1 213 ? -4.249 2.474 -13.016 1.00 92.19 213 ASN A C 1
ATOM 1657 O O . ASN A 1 213 ? -4.009 2.147 -14.172 1.00 92.19 213 ASN A O 1
ATOM 1661 N N . LYS A 1 214 ? -3.606 3.496 -12.435 1.00 89.69 214 LYS A N 1
ATOM 1662 C CA . LYS A 1 214 ? -2.550 4.253 -13.126 1.00 89.69 214 LYS A CA 1
ATOM 1663 C C . LYS A 1 214 ? -1.336 3.378 -13.454 1.00 89.69 214 LYS A C 1
ATOM 1665 O O . LYS A 1 214 ? -0.759 3.535 -14.525 1.00 89.69 214 LYS A O 1
ATOM 1670 N N . LEU A 1 215 ? -0.960 2.476 -12.550 1.00 90.69 215 LEU A N 1
ATOM 1671 C CA . LEU A 1 215 ? 0.194 1.591 -12.708 1.00 90.69 215 LEU A CA 1
ATOM 1672 C C . LEU A 1 215 ? -0.074 0.449 -13.695 1.00 90.69 215 LEU A C 1
ATOM 1674 O O . LEU A 1 215 ? 0.762 0.164 -14.553 1.00 90.69 215 LEU A O 1
ATOM 1678 N N . THR A 1 216 ? -1.228 -0.206 -13.584 1.00 91.19 216 THR A N 1
ATOM 1679 C CA . THR A 1 216 ? -1.549 -1.410 -14.359 1.00 91.19 216 THR A CA 1
ATOM 1680 C C . THR A 1 216 ? -2.155 -1.093 -15.715 1.00 91.19 216 THR A C 1
ATOM 1682 O O . THR A 1 216 ? -1.779 -1.728 -16.702 1.00 91.19 216 THR A O 1
ATOM 1685 N N . SER A 1 217 ? -3.061 -0.122 -15.780 1.00 86.62 217 SER A N 1
ATOM 1686 C CA . SER A 1 217 ? -3.841 0.178 -16.978 1.00 86.62 217 SER A CA 1
ATOM 1687 C C . SER A 1 217 ? -3.187 1.244 -17.857 1.00 86.62 217 SER A C 1
ATOM 1689 O O . SER A 1 217 ? -2.309 2.007 -17.447 1.00 86.62 217 SER A O 1
ATOM 1691 N N . GLY A 1 218 ? -3.677 1.332 -19.093 1.00 82.88 218 GLY A N 1
ATOM 1692 C CA . GLY A 1 218 ? -3.286 2.347 -20.065 1.00 82.88 218 GLY A CA 1
ATOM 1693 C C . GLY A 1 218 ? -2.205 1.889 -21.040 1.00 82.88 218 GLY A C 1
ATOM 1694 O O . GLY A 1 218 ? -1.855 0.715 -21.122 1.00 82.88 218 GLY A O 1
ATOM 1695 N N . THR A 1 219 ? -1.716 2.843 -21.827 1.00 80.44 219 THR A N 1
ATOM 1696 C CA . THR A 1 219 ? -0.679 2.606 -22.833 1.00 80.44 219 THR A CA 1
ATOM 1697 C C . THR A 1 219 ? 0.699 2.526 -22.197 1.00 80.44 219 THR A C 1
ATOM 1699 O O . THR A 1 219 ? 0.968 3.222 -21.216 1.00 80.44 219 THR A O 1
ATOM 1702 N N . PHE A 1 220 ? 1.580 1.751 -22.823 1.00 80.00 220 PHE A N 1
ATOM 1703 C CA . PHE A 1 220 ? 2.992 1.671 -22.478 1.00 80.00 220 PHE A CA 1
ATOM 1704 C C . PHE A 1 220 ? 3.621 3.053 -22.248 1.00 80.00 220 PHE A C 1
ATOM 1706 O O . PHE A 1 220 ? 3.533 3.948 -23.099 1.00 80.00 220 PHE A O 1
ATOM 1713 N N . SER A 1 221 ? 4.272 3.220 -21.097 1.00 78.44 221 SER A N 1
ATOM 1714 C CA . SER A 1 221 ? 5.043 4.425 -20.805 1.00 78.44 221 SER A CA 1
ATOM 1715 C C . SER A 1 221 ? 6.283 4.489 -21.690 1.00 78.44 221 SER A C 1
ATOM 1717 O O . SER A 1 221 ? 7.138 3.611 -21.644 1.00 78.44 221 SER A O 1
ATOM 1719 N N . LYS A 1 222 ? 6.433 5.580 -22.447 1.00 72.44 222 LYS A N 1
ATOM 1720 C CA . LYS A 1 222 ? 7.607 5.823 -23.309 1.00 72.44 222 LYS A CA 1
ATOM 1721 C C . LYS A 1 222 ? 8.923 5.955 -22.531 1.00 72.44 222 LYS A C 1
ATOM 1723 O O . LYS A 1 222 ? 9.986 5.950 -23.141 1.00 72.44 222 LYS A O 1
ATOM 1728 N N . TYR A 1 223 ? 8.840 6.124 -21.214 1.00 73.88 223 TYR A N 1
ATOM 1729 C CA . TYR A 1 223 ? 9.982 6.329 -20.326 1.00 73.88 223 TYR A CA 1
ATOM 1730 C C . TYR A 1 223 ? 10.514 5.032 -19.714 1.00 73.88 223 TYR A C 1
ATOM 1732 O O . TYR A 1 223 ? 11.561 5.054 -19.071 1.00 73.88 223 TYR A O 1
ATOM 1740 N N . LEU A 1 224 ? 9.794 3.919 -19.879 1.00 78.25 224 LEU A N 1
ATOM 1741 C CA . LEU A 1 224 ? 10.195 2.617 -19.363 1.00 78.25 224 LEU A CA 1
ATOM 1742 C C . LEU A 1 224 ? 10.784 1.774 -20.493 1.00 78.25 224 LEU A C 1
ATOM 1744 O O . LEU A 1 224 ? 10.312 1.804 -21.627 1.00 78.25 224 LEU A O 1
ATOM 1748 N N . HIS A 1 225 ? 11.821 1.008 -20.173 1.00 81.25 225 HIS A N 1
ATOM 1749 C CA . HIS A 1 225 ? 12.337 -0.036 -21.053 1.00 81.25 225 HIS A CA 1
ATOM 1750 C C . HIS A 1 225 ? 11.670 -1.369 -20.715 1.00 81.25 225 HIS A C 1
ATOM 1752 O O . HIS A 1 225 ? 11.309 -1.604 -19.569 1.00 81.25 225 HIS A O 1
ATOM 1758 N N . ILE A 1 226 ? 11.509 -2.257 -21.695 1.00 81.38 226 ILE A N 1
ATOM 1759 C CA . ILE A 1 226 ? 10.939 -3.584 -21.439 1.00 81.38 226 ILE A CA 1
ATOM 1760 C C . ILE A 1 226 ? 11.934 -4.388 -20.594 1.00 81.38 226 ILE A C 1
ATOM 1762 O O . ILE A 1 226 ? 13.086 -4.570 -20.989 1.00 81.38 226 ILE A O 1
ATOM 1766 N N . THR A 1 227 ? 11.480 -4.873 -19.441 1.00 85.12 227 THR A N 1
ATOM 1767 C CA . THR A 1 227 ? 12.257 -5.726 -18.534 1.00 85.12 227 THR A CA 1
ATOM 1768 C C . THR A 1 227 ? 11.610 -7.095 -18.382 1.00 85.12 227 THR A C 1
ATOM 1770 O O . THR A 1 227 ? 10.486 -7.321 -18.824 1.00 85.12 227 THR A O 1
ATOM 1773 N N . HIS A 1 228 ? 12.316 -8.012 -17.722 1.00 88.56 228 HIS A N 1
ATOM 1774 C CA . HIS A 1 228 ? 11.699 -9.244 -17.245 1.00 88.56 228 HIS A CA 1
ATOM 1775 C C . HIS A 1 228 ? 10.683 -8.946 -16.129 1.00 88.56 228 HIS A C 1
ATOM 1777 O O . HIS A 1 228 ? 10.780 -7.922 -15.444 1.00 88.56 228 HIS A O 1
ATOM 1783 N N . ASP A 1 229 ? 9.716 -9.850 -15.979 1.00 92.19 229 ASP A N 1
ATOM 1784 C CA . ASP A 1 229 ? 8.695 -9.834 -14.929 1.00 92.19 229 ASP A CA 1
ATOM 1785 C C . ASP A 1 229 ? 9.305 -10.254 -13.568 1.00 92.19 229 ASP A C 1
ATOM 1787 O O . ASP A 1 229 ? 10.484 -10.013 -13.293 1.00 92.19 229 ASP A O 1
ATOM 1791 N N . LEU A 1 230 ? 8.517 -10.875 -12.695 1.00 93.00 230 LEU A N 1
ATOM 1792 C CA . LEU A 1 230 ? 8.971 -11.374 -11.401 1.00 93.00 230 LEU A CA 1
ATOM 1793 C C . LEU A 1 230 ? 9.959 -12.543 -11.523 1.00 93.00 230 LEU A C 1
ATOM 1795 O O . LEU A 1 230 ? 9.718 -13.532 -12.217 1.00 93.00 230 LEU A O 1
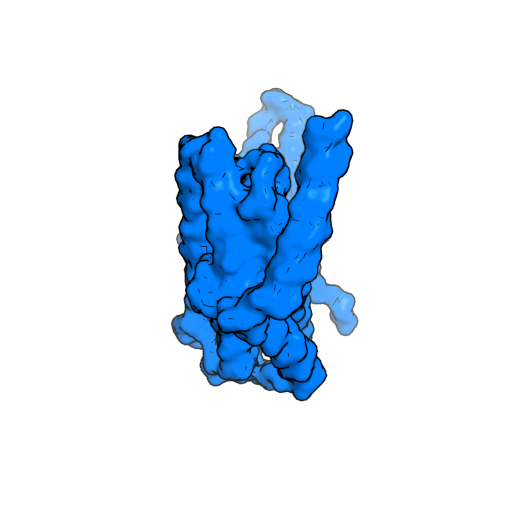ATOM 1799 N N . LEU A 1 231 ? 11.043 -12.468 -10.751 1.00 94.19 231 LEU A N 1
ATOM 1800 C CA . LEU A 1 231 ? 11.939 -13.598 -10.510 1.00 94.19 231 LEU A CA 1
ATOM 1801 C C . LEU A 1 231 ? 11.250 -14.639 -9.616 1.00 94.19 231 LEU A C 1
ATOM 1803 O O . LEU A 1 231 ? 10.432 -14.294 -8.763 1.00 94.19 231 LEU A O 1
ATOM 1807 N N . TYR A 1 232 ? 11.662 -15.909 -9.709 1.00 93.56 232 TYR A N 1
ATOM 1808 C CA . TYR A 1 232 ? 11.138 -16.989 -8.854 1.00 93.56 232 TYR A CA 1
ATOM 1809 C C . TYR A 1 232 ? 11.186 -16.656 -7.357 1.00 93.56 232 TYR A C 1
ATOM 1811 O O . TYR A 1 232 ? 10.235 -16.925 -6.628 1.00 93.56 232 TYR A O 1
ATOM 1819 N N . ARG A 1 233 ? 12.271 -16.015 -6.903 1.00 94.44 233 ARG A N 1
ATOM 1820 C CA . ARG A 1 233 ? 12.419 -15.564 -5.513 1.00 94.44 233 ARG A CA 1
ATOM 1821 C C . ARG A 1 233 ? 11.365 -14.523 -5.129 1.00 94.44 233 ARG A C 1
ATOM 1823 O O . ARG A 1 233 ? 10.783 -14.616 -4.057 1.00 94.44 233 ARG A O 1
ATOM 1830 N N . GLU A 1 234 ? 11.133 -13.538 -5.993 1.00 94.81 234 GLU A N 1
ATOM 1831 C CA . GLU A 1 234 ? 10.164 -12.460 -5.753 1.00 94.81 234 GLU A CA 1
ATOM 1832 C C . GLU A 1 234 ? 8.741 -13.024 -5.733 1.00 94.81 234 GLU A C 1
ATOM 1834 O O . GLU A 1 234 ? 7.972 -12.734 -4.819 1.00 94.81 234 GLU A O 1
ATOM 1839 N N . HIS A 1 235 ? 8.428 -13.906 -6.684 1.00 94.62 235 HIS A N 1
ATOM 1840 C CA . HIS A 1 235 ? 7.159 -14.621 -6.739 1.00 94.62 235 HIS A CA 1
ATOM 1841 C C . HIS A 1 235 ? 6.901 -15.431 -5.464 1.00 94.62 235 HIS A C 1
ATOM 1843 O O . HIS A 1 235 ? 5.817 -15.341 -4.900 1.00 94.62 235 HIS A O 1
ATOM 1849 N N . PHE A 1 236 ? 7.888 -16.191 -4.984 1.00 96.19 236 PHE A N 1
ATOM 1850 C CA . PHE A 1 236 ? 7.732 -17.030 -3.795 1.00 96.19 236 PHE A CA 1
ATOM 1851 C C . PHE A 1 236 ? 7.456 -16.199 -2.536 1.00 96.19 236 PHE A C 1
ATOM 1853 O O . PHE A 1 236 ? 6.554 -16.526 -1.770 1.00 96.19 236 PHE A O 1
ATOM 1860 N N . ILE A 1 237 ? 8.175 -15.088 -2.348 1.00 95.88 237 ILE A N 1
ATOM 1861 C CA . ILE A 1 237 ? 7.954 -14.186 -1.207 1.00 95.88 237 ILE A CA 1
ATOM 1862 C C . ILE A 1 237 ? 6.543 -13.586 -1.260 1.00 95.88 237 ILE A C 1
ATOM 1864 O O . ILE A 1 237 ? 5.831 -13.589 -0.256 1.00 95.88 237 ILE A O 1
ATOM 1868 N N . LEU A 1 238 ? 6.114 -13.105 -2.430 1.00 96.56 238 LEU A N 1
ATOM 1869 C CA . LEU A 1 238 ? 4.779 -12.532 -2.609 1.00 96.56 238 LEU A CA 1
ATOM 1870 C C . LEU A 1 238 ? 3.678 -13.575 -2.419 1.00 96.56 238 LEU A C 1
ATOM 1872 O O . LEU A 1 238 ? 2.674 -13.287 -1.776 1.00 96.56 238 LEU A O 1
ATOM 1876 N N . PHE A 1 239 ? 3.878 -14.794 -2.912 1.00 95.88 239 PHE A N 1
ATOM 1877 C CA . PHE A 1 239 ? 2.944 -15.898 -2.727 1.00 95.88 239 PHE A CA 1
ATOM 1878 C C . PHE A 1 239 ? 2.753 -16.238 -1.243 1.00 95.88 239 PHE A C 1
ATOM 1880 O O . PHE A 1 239 ? 1.620 -16.349 -0.774 1.00 95.88 239 PHE A O 1
ATOM 1887 N N . PHE A 1 240 ? 3.845 -16.326 -0.478 1.00 96.12 240 PHE A N 1
ATOM 1888 C CA . PHE A 1 240 ? 3.785 -16.591 0.962 1.00 96.12 240 PHE A CA 1
ATOM 1889 C C . PHE A 1 240 ? 3.143 -15.463 1.772 1.00 96.12 240 PHE A C 1
ATOM 1891 O O . PHE A 1 240 ? 2.600 -15.732 2.839 1.00 96.12 240 PHE A O 1
ATOM 1898 N N . LEU A 1 241 ? 3.168 -14.224 1.277 1.00 95.75 241 LEU A N 1
ATOM 1899 C CA . LEU A 1 241 ? 2.425 -13.111 1.872 1.00 95.75 241 LEU A CA 1
ATOM 1900 C C . LEU A 1 241 ? 0.950 -13.105 1.443 1.00 95.75 241 LEU A C 1
ATOM 1902 O O . LEU A 1 241 ? 0.093 -12.709 2.226 1.00 95.75 241 LEU A O 1
ATOM 1906 N N . ALA A 1 242 ? 0.636 -13.569 0.232 1.00 95.19 242 ALA A N 1
ATOM 1907 C CA . ALA A 1 242 ? -0.723 -13.589 -0.310 1.00 95.19 242 ALA A CA 1
ATOM 1908 C C . ALA A 1 242 ? -1.584 -14.720 0.267 1.00 95.19 242 ALA A C 1
ATOM 1910 O O . ALA A 1 242 ? -2.793 -14.579 0.443 1.00 95.19 242 ALA A O 1
ATOM 1911 N N . LEU A 1 243 ? -0.967 -15.860 0.573 1.00 94.50 243 LEU A N 1
ATOM 1912 C CA . LEU A 1 243 ? -1.660 -17.015 1.131 1.00 94.50 243 LEU A CA 1
ATOM 1913 C C . LEU A 1 243 ? -2.350 -16.701 2.476 1.00 94.50 243 LEU A C 1
ATOM 1915 O O . LEU A 1 243 ? -3.559 -16.926 2.571 1.00 94.50 243 LEU A O 1
ATOM 1919 N N . PRO A 1 244 ? -1.673 -16.149 3.505 1.00 92.31 244 PRO A N 1
ATOM 1920 C CA . PRO A 1 244 ? -2.320 -15.840 4.777 1.00 92.31 244 PRO A CA 1
ATOM 1921 C C . PRO A 1 244 ? -3.364 -14.724 4.660 1.00 92.31 244 PRO A C 1
ATOM 1923 O O . PRO A 1 244 ? -4.378 -14.798 5.350 1.00 92.31 244 PRO A O 1
ATOM 1926 N N . THR A 1 245 ? -3.185 -13.726 3.783 1.00 92.75 245 THR A N 1
ATOM 1927 C CA . THR A 1 245 ? -4.172 -12.637 3.633 1.00 92.75 245 THR A CA 1
ATOM 1928 C C . THR A 1 245 ? -5.520 -13.143 3.127 1.00 92.75 245 THR A C 1
ATOM 1930 O O . THR A 1 245 ? -6.559 -12.641 3.564 1.00 92.75 245 THR A O 1
ATOM 1933 N N . LEU A 1 246 ? -5.504 -14.149 2.248 1.00 92.38 246 LEU A N 1
ATOM 1934 C CA . LEU A 1 246 ? -6.699 -14.788 1.703 1.00 92.38 246 LEU A CA 1
ATOM 1935 C C . LEU A 1 246 ? -7.257 -15.850 2.659 1.00 92.38 246 LEU A C 1
ATOM 1937 O O . LEU A 1 246 ? -8.447 -15.830 2.962 1.00 92.38 246 LEU A O 1
ATOM 1941 N N . VAL A 1 247 ? -6.417 -16.751 3.181 1.00 92.75 247 VAL A N 1
ATOM 1942 C CA . VAL A 1 247 ? -6.866 -17.837 4.074 1.00 92.75 247 VAL A CA 1
ATOM 1943 C C . VAL A 1 247 ? -7.510 -17.280 5.342 1.00 92.75 247 VAL A C 1
ATOM 1945 O O . VAL A 1 247 ? -8.601 -17.714 5.708 1.00 92.75 247 VAL A O 1
ATOM 1948 N N . LEU A 1 248 ? -6.887 -16.286 5.980 1.00 91.50 248 LEU A N 1
ATOM 1949 C CA . LEU A 1 248 ? -7.439 -15.646 7.178 1.00 91.50 248 LEU A CA 1
ATOM 1950 C C . LEU A 1 248 ? -8.629 -14.735 6.859 1.00 91.50 248 LEU A C 1
ATOM 1952 O O . LEU A 1 248 ? -9.478 -14.514 7.718 1.00 91.50 248 LEU A O 1
ATOM 1956 N N . GLY A 1 249 ? -8.712 -14.225 5.629 1.00 89.44 249 GLY A N 1
ATOM 1957 C CA . GLY A 1 249 ? -9.871 -13.476 5.153 1.00 89.44 249 GLY A CA 1
ATOM 1958 C C . GLY A 1 249 ? -11.117 -14.348 4.962 1.00 89.44 249 GLY A C 1
ATOM 1959 O O . GLY A 1 249 ? -12.223 -13.900 5.249 1.00 89.44 249 GLY A O 1
ATOM 1960 N N . ILE A 1 250 ? -10.954 -15.604 4.530 1.00 90.25 250 ILE A N 1
ATOM 1961 C CA . ILE A 1 250 ? -12.064 -16.558 4.365 1.00 90.25 250 ILE A CA 1
ATOM 1962 C C . ILE A 1 250 ? -12.392 -17.261 5.686 1.00 90.25 250 ILE A C 1
ATOM 1964 O O . ILE A 1 250 ? -13.564 -17.418 6.028 1.00 90.25 250 ILE A O 1
ATOM 1968 N N . VAL A 1 251 ? -11.370 -17.687 6.435 1.00 90.31 251 VAL A N 1
ATOM 1969 C CA . VAL A 1 251 ? -11.524 -18.414 7.702 1.00 90.31 251 VAL A CA 1
ATOM 1970 C C . VAL A 1 251 ? -10.825 -17.657 8.838 1.00 90.31 251 VAL A C 1
ATOM 1972 O O . VAL A 1 251 ? -9.754 -18.063 9.299 1.00 90.31 251 VAL A O 1
ATOM 1975 N N . PRO A 1 252 ? -11.431 -16.567 9.346 1.00 84.62 252 PRO A N 1
ATOM 1976 C CA . PRO A 1 252 ? -10.824 -15.758 10.406 1.00 84.62 252 PRO A CA 1
ATOM 1977 C C . PRO A 1 252 ? -10.752 -16.483 11.756 1.00 84.62 252 PRO A C 1
ATOM 1979 O O . PRO A 1 252 ? -9.890 -16.167 12.577 1.00 84.62 252 PRO A O 1
ATOM 1982 N N . ASN A 1 253 ? -11.622 -17.479 11.969 1.00 82.44 253 ASN A N 1
ATOM 1983 C CA . ASN A 1 253 ? -11.844 -18.152 13.254 1.00 82.44 253 ASN A CA 1
ATOM 1984 C C . ASN A 1 253 ? -10.579 -18.759 13.880 1.00 82.44 253 ASN A C 1
ATOM 1986 O O . ASN A 1 253 ? -10.506 -18.876 15.101 1.00 82.44 253 ASN A O 1
ATOM 1990 N N . PHE A 1 254 ? -9.579 -19.132 13.076 1.00 79.25 254 PHE A N 1
ATOM 1991 C CA . PHE A 1 254 ? -8.338 -19.720 13.586 1.00 79.25 254 PHE A CA 1
ATOM 1992 C C . PHE A 1 254 ? -7.568 -18.768 14.504 1.00 79.25 254 PHE A C 1
ATOM 1994 O O . PHE A 1 254 ? -7.178 -19.153 15.604 1.00 79.25 254 PHE A O 1
ATOM 2001 N N . ILE A 1 255 ? -7.358 -17.525 14.063 1.00 82.62 255 ILE A N 1
ATOM 2002 C CA . ILE A 1 255 ? -6.588 -16.533 14.824 1.00 82.62 255 ILE A CA 1
ATOM 2003 C C . ILE A 1 255 ? -7.516 -15.701 15.709 1.00 82.62 255 ILE A C 1
ATOM 2005 O O . ILE A 1 255 ? -7.164 -15.403 16.852 1.00 82.62 255 ILE A O 1
ATOM 2009 N N . SER A 1 256 ? -8.718 -15.364 15.230 1.00 79.69 256 SER A N 1
ATOM 2010 C CA . SER A 1 256 ? -9.638 -14.502 15.977 1.00 79.69 256 SER A CA 1
ATOM 2011 C C . SER A 1 256 ? -10.075 -15.114 17.311 1.00 79.69 256 SER A C 1
ATOM 2013 O O . SER A 1 256 ? -10.193 -14.377 18.285 1.00 79.69 256 SER A O 1
ATOM 2015 N N . ASN A 1 257 ? -10.221 -16.440 17.413 1.00 83.25 257 ASN A N 1
ATOM 2016 C CA . ASN A 1 257 ? -10.567 -17.106 18.675 1.00 83.25 257 ASN A CA 1
ATOM 2017 C C . ASN A 1 257 ? -9.463 -16.983 19.736 1.00 83.25 257 ASN A C 1
ATOM 2019 O O . ASN A 1 257 ? -9.751 -16.773 20.914 1.00 83.25 257 ASN A O 1
ATOM 2023 N N . ILE A 1 258 ? -8.196 -17.078 19.323 1.00 85.38 258 ILE A N 1
ATOM 2024 C CA . ILE A 1 258 ? -7.049 -16.916 20.226 1.00 85.38 258 ILE A CA 1
ATOM 2025 C C . ILE A 1 258 ? -6.989 -15.466 20.721 1.00 85.38 258 ILE A C 1
ATOM 2027 O O . ILE A 1 258 ? -6.829 -15.222 21.917 1.00 85.38 258 ILE A O 1
ATOM 2031 N N . LEU A 1 259 ? -7.183 -14.505 19.811 1.00 87.81 259 LEU A N 1
ATOM 2032 C CA . LEU A 1 259 ? -7.222 -13.077 20.140 1.00 87.81 259 LEU A CA 1
ATOM 2033 C C . LEU A 1 259 ? -8.425 -12.709 21.014 1.00 87.81 259 LEU A C 1
ATOM 2035 O O . LEU A 1 259 ? -8.319 -11.820 21.856 1.00 87.81 259 LEU A O 1
ATOM 2039 N N . TYR A 1 260 ? -9.562 -13.382 20.841 1.00 86.25 260 TYR A N 1
ATOM 2040 C CA . TYR A 1 260 ? -10.755 -13.159 21.649 1.00 86.25 260 TYR A CA 1
ATOM 2041 C C . TYR A 1 260 ? -10.489 -13.477 23.121 1.00 86.25 260 TYR A C 1
ATOM 2043 O O . TYR A 1 260 ? -10.783 -12.657 23.988 1.00 86.25 260 TYR A O 1
ATOM 2051 N N . LEU A 1 261 ? -9.890 -14.637 23.405 1.00 84.06 261 LEU A N 1
ATOM 2052 C CA . LEU A 1 261 ? -9.586 -15.070 24.771 1.00 84.06 261 LEU A CA 1
ATOM 2053 C C . LEU A 1 261 ? -8.664 -14.077 25.490 1.00 84.06 261 LEU A C 1
ATOM 2055 O O . LEU A 1 261 ? -8.957 -13.672 26.616 1.00 84.06 261 LEU A O 1
ATOM 2059 N N . SER A 1 262 ? -7.584 -13.647 24.829 1.00 85.69 262 SER A N 1
ATOM 2060 C CA . SER A 1 262 ? -6.629 -12.694 25.405 1.00 85.69 262 SER A CA 1
ATOM 2061 C C . SER A 1 262 ? -7.222 -11.295 25.575 1.00 85.69 262 SER A C 1
ATOM 2063 O O . SER A 1 262 ? -7.034 -10.675 26.621 1.00 85.69 262 SER A O 1
ATOM 2065 N N . SER A 1 263 ? -7.988 -10.812 24.594 1.00 86.12 263 SER A N 1
ATOM 2066 C CA . SER A 1 263 ? -8.632 -9.492 24.657 1.00 86.12 263 SER A CA 1
ATOM 2067 C C . SER A 1 263 ? -9.692 -9.432 25.755 1.00 86.12 263 SER A C 1
ATOM 2069 O O . SER A 1 263 ? -9.793 -8.433 26.464 1.00 86.12 263 SER A O 1
ATOM 2071 N N . ASN A 1 264 ? -10.456 -10.511 25.934 1.00 86.56 264 ASN A N 1
ATOM 2072 C CA . ASN A 1 264 ? -11.463 -10.598 26.983 1.00 86.56 264 ASN A CA 1
ATOM 2073 C C . ASN A 1 264 ? -10.813 -10.569 28.374 1.00 86.56 264 ASN A C 1
ATOM 2075 O O . ASN A 1 264 ? -11.224 -9.791 29.232 1.00 86.56 264 ASN A O 1
ATOM 2079 N N . ALA A 1 265 ? -9.742 -11.345 28.574 1.00 84.50 265 ALA A N 1
ATOM 2080 C CA . ALA A 1 265 ? -8.968 -11.316 29.815 1.00 84.50 265 ALA A CA 1
ATOM 2081 C C . ALA A 1 265 ? -8.398 -9.918 30.118 1.00 84.50 265 ALA A C 1
ATOM 2083 O O . ALA A 1 265 ? -8.462 -9.466 31.260 1.00 84.50 265 ALA A O 1
ATOM 2084 N N . LEU A 1 266 ? -7.899 -9.210 29.096 1.00 83.88 266 LEU A N 1
ATOM 2085 C CA . LEU A 1 266 ? -7.359 -7.857 29.239 1.00 83.88 266 LEU A CA 1
ATOM 2086 C C . LEU A 1 266 ? -8.419 -6.872 29.744 1.00 83.88 266 LEU A C 1
ATOM 2088 O O . LEU A 1 266 ? -8.169 -6.162 30.715 1.00 83.88 266 LEU A O 1
ATOM 2092 N N . ILE A 1 267 ? -9.615 -6.866 29.150 1.00 82.88 267 ILE A N 1
ATOM 2093 C CA . ILE A 1 267 ? -10.708 -5.981 29.582 1.00 82.88 267 ILE A CA 1
ATOM 2094 C C . ILE A 1 267 ? -11.084 -6.262 31.041 1.00 82.88 267 ILE A C 1
ATOM 2096 O O . ILE A 1 267 ? -11.190 -5.326 31.830 1.00 82.88 267 ILE A O 1
ATOM 2100 N N . TYR A 1 268 ? -11.234 -7.533 31.426 1.00 80.44 268 TYR A N 1
ATOM 2101 C CA . TYR A 1 268 ? -11.578 -7.879 32.808 1.00 80.44 268 TYR A CA 1
ATOM 2102 C C . TYR A 1 268 ? -10.490 -7.489 33.813 1.00 80.44 268 TYR A C 1
ATOM 2104 O O . TYR A 1 268 ? -10.824 -7.076 34.916 1.00 80.44 268 TYR A O 1
ATOM 2112 N N . SER A 1 269 ? -9.210 -7.558 33.436 1.00 77.88 269 SER A N 1
ATOM 2113 C CA . SER A 1 269 ? -8.103 -7.144 34.312 1.00 77.88 269 SER A CA 1
ATOM 2114 C C . SER A 1 269 ? -7.980 -5.630 34.521 1.00 77.88 269 SER A C 1
ATOM 2116 O O . SER A 1 269 ? -7.352 -5.213 35.481 1.00 77.88 269 SER A O 1
ATOM 2118 N N . VAL A 1 270 ? -8.542 -4.814 33.624 1.00 70.25 270 VAL A N 1
ATOM 2119 C CA . VAL A 1 270 ? -8.496 -3.339 33.705 1.00 70.25 270 VAL A CA 1
ATOM 2120 C C . VAL A 1 270 ? -9.733 -2.768 34.408 1.00 70.25 270 VAL A C 1
ATOM 2122 O O . VAL A 1 270 ? -9.705 -1.640 34.895 1.00 70.25 270 VAL A O 1
ATOM 2125 N N . VAL A 1 271 ? -10.835 -3.523 34.435 1.00 58.47 271 VAL A N 1
ATOM 2126 C CA . VAL A 1 271 ? -12.110 -3.114 35.050 1.00 58.47 271 VAL A CA 1
ATOM 2127 C C . VAL A 1 271 ? -12.205 -3.511 36.536 1.00 58.47 271 VAL A C 1
ATOM 2129 O O . VAL A 1 271 ? -13.069 -2.988 37.238 1.00 58.47 271 VAL A O 1
ATOM 2132 N N . ILE A 1 272 ? -11.321 -4.392 37.020 1.00 44.72 272 ILE A N 1
ATOM 2133 C CA . ILE A 1 272 ? -11.147 -4.743 38.445 1.00 44.72 272 ILE A CA 1
ATOM 2134 C C . ILE A 1 272 ? -9.963 -3.956 39.005 1.00 44.72 272 ILE A C 1
ATOM 2136 O O . ILE A 1 272 ? -10.107 -3.407 40.119 1.00 44.72 272 ILE A O 1
#

Sequence (272 aa):
MHSYLTGLIEGDGNIYIPLNKEKKGCPSISISFPTKDLPLFLLIQKEINYGNIYKIKGKNAYEYVIGKLDGIVLVISYINDLKVIIAYSSISHLGVCILGIFANNLLGIIGSLVLCLAHGFVSPALFILMGGVLYDRYHNRVLLYYQGLTQFMPLFAVYLVFFSFSNTGTPLTYNFIGEFLCITGAIIKHPIIGVLTASSVLLSACYQMKLTNKLTSGTFSKYLHITHDLLYREHFILFFLALPTLVLGIVPNFISNILYLSSNALIYSVVI
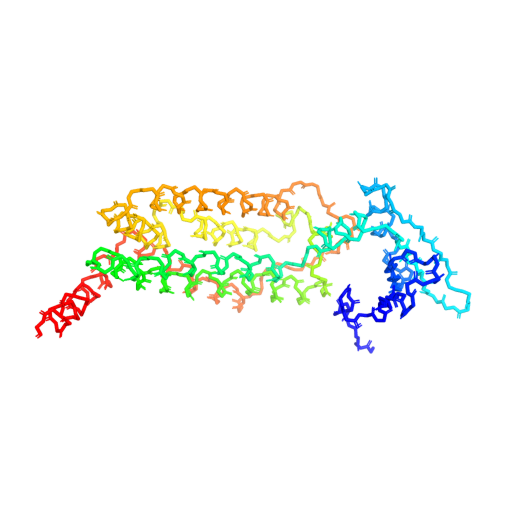
Radius of gyration: 22.69 Å; chains: 1; bounding box: 51×64×62 Å

pLDDT: mean 80.71, std 16.93, range [26.17, 96.56]